Protein AF-A0A4Q1FMY1-F1 (afdb_monomer)

Sequence (188 aa):
MKKITDIVGGIIALLFITGIGYLIYKIIFIVFQNFSKIDINIFVAIIGGTITISSFFITRYLERKKSIELEIRNKKIPIYEEFYEFYFSIMFKSNTDEEITTEEMVKFFQQFNQKAIIWFPDNILKSYIEWKNNLTNFSKNQGITLREIILHQEQFMSQIRKDIGHTNKNLVPGDISSLYINDFDTLQ

Mean predicted aligned error: 10.34 Å

Structure (mmCIF, N/CA/C/O backbone):
data_AF-A0A4Q1FMY1-F1
#
_entry.id   AF-A0A4Q1FMY1-F1
#
loop_
_atom_site.group_PDB
_atom_site.id
_atom_site.type_symbol
_atom_site.label_atom_id
_atom_site.label_alt_id
_atom_site.label_comp_id
_atom_site.label_asym_id
_atom_site.label_entity_id
_atom_site.label_seq_id
_atom_site.pdbx_PDB_ins_code
_atom_site.Cartn_x
_atom_site.Cartn_y
_atom_site.Cartn_z
_atom_site.occupancy
_atom_site.B_iso_or_equiv
_atom_site.auth_seq_id
_atom_site.auth_comp_id
_atom_site.auth_asym_id
_atom_site.auth_atom_id
_atom_site.pdbx_PDB_model_num
ATOM 1 N N . MET A 1 1 ? 9.874 42.885 -37.549 1.00 55.19 1 MET A N 1
ATOM 2 C CA . MET A 1 1 ? 11.122 42.129 -37.809 1.00 55.19 1 MET A CA 1
ATOM 3 C C . MET A 1 1 ? 11.270 40.887 -36.924 1.00 55.19 1 MET A C 1
ATOM 5 O O . MET A 1 1 ? 11.487 39.835 -37.500 1.00 55.19 1 MET A O 1
ATOM 9 N N . LYS A 1 2 ? 11.042 40.940 -35.594 1.00 58.16 2 LYS A N 1
ATOM 10 C CA . LYS A 1 2 ? 11.116 39.750 -34.703 1.00 58.16 2 LYS A CA 1
ATOM 11 C C . LYS A 1 2 ? 10.249 38.545 -35.134 1.00 58.16 2 LYS A C 1
ATOM 13 O O . LYS A 1 2 ? 10.732 37.429 -35.176 1.00 58.16 2 LYS A O 1
ATOM 18 N N . LYS A 1 3 ? 9.006 38.767 -35.585 1.00 67.88 3 LYS A N 1
ATOM 19 C CA . LYS A 1 3 ? 8.128 37.666 -36.040 1.00 67.88 3 LYS A CA 1
ATOM 20 C C . LYS A 1 3 ? 8.646 36.898 -37.269 1.00 67.88 3 LYS A C 1
ATOM 22 O O . LYS A 1 3 ? 8.313 35.734 -37.428 1.00 67.88 3 LYS A O 1
ATOM 27 N N . ILE A 1 4 ? 9.431 37.533 -38.144 1.00 74.50 4 ILE A N 1
ATOM 28 C CA . ILE A 1 4 ? 9.951 36.887 -39.364 1.00 74.50 4 ILE A CA 1
ATOM 29 C C . ILE A 1 4 ? 11.183 36.037 -39.030 1.00 74.50 4 ILE A C 1
ATOM 31 O O . ILE A 1 4 ? 11.316 34.934 -39.550 1.00 74.50 4 ILE A O 1
ATOM 35 N N . THR A 1 5 ? 12.045 36.504 -38.121 1.00 77.50 5 THR A N 1
ATOM 36 C CA . THR A 1 5 ? 13.217 35.740 -37.665 1.00 77.50 5 THR A CA 1
ATOM 37 C C . THR A 1 5 ? 12.821 34.467 -36.919 1.00 77.50 5 THR A C 1
ATOM 39 O O . THR A 1 5 ? 13.468 33.439 -37.100 1.00 77.50 5 THR A O 1
ATOM 42 N N . ASP A 1 6 ? 11.716 34.497 -36.168 1.00 81.12 6 ASP A N 1
ATOM 43 C CA . ASP A 1 6 ? 11.211 33.330 -35.432 1.00 81.12 6 ASP A CA 1
ATOM 44 C C . ASP A 1 6 ? 10.622 32.261 -36.375 1.00 81.12 6 ASP A C 1
ATOM 46 O O . ASP A 1 6 ? 10.853 31.065 -36.193 1.00 81.12 6 ASP A O 1
ATOM 50 N N . ILE A 1 7 ? 9.923 32.682 -37.437 1.00 83.06 7 ILE A N 1
ATOM 51 C CA . ILE A 1 7 ? 9.383 31.776 -38.468 1.00 83.06 7 ILE A CA 1
ATOM 52 C C . ILE A 1 7 ? 10.520 31.121 -39.266 1.00 83.06 7 ILE A C 1
ATOM 54 O O . ILE A 1 7 ? 10.501 29.912 -39.493 1.00 83.06 7 ILE A O 1
ATOM 58 N N . VAL A 1 8 ? 11.536 31.898 -39.657 1.00 86.06 8 VAL A N 1
ATOM 59 C CA . VAL A 1 8 ? 12.710 31.378 -40.380 1.00 86.06 8 VAL A CA 1
ATOM 60 C C . VAL A 1 8 ? 13.504 30.402 -39.506 1.00 86.06 8 VAL A C 1
ATOM 62 O O . VAL A 1 8 ? 13.892 29.336 -39.982 1.00 86.06 8 VAL A O 1
ATOM 65 N N . GLY A 1 9 ? 13.681 30.711 -38.216 1.00 86.50 9 GLY A N 1
ATOM 66 C CA . GLY A 1 9 ? 14.316 29.804 -37.257 1.00 86.50 9 GLY A CA 1
ATOM 67 C C . GLY A 1 9 ? 13.573 28.471 -37.114 1.00 86.50 9 GLY A C 1
ATOM 68 O O . GLY A 1 9 ? 14.201 27.412 -37.137 1.00 86.50 9 GLY A O 1
ATOM 69 N N . GLY A 1 10 ? 12.237 28.505 -37.056 1.00 87.56 10 GLY A N 1
ATOM 70 C CA . GLY A 1 10 ? 11.405 27.298 -37.004 1.00 87.56 10 GLY A CA 1
ATOM 71 C C . GLY A 1 10 ? 11.548 26.401 -38.240 1.00 87.56 10 GLY A C 1
ATOM 72 O O . GLY A 1 10 ? 11.648 25.182 -38.111 1.00 87.56 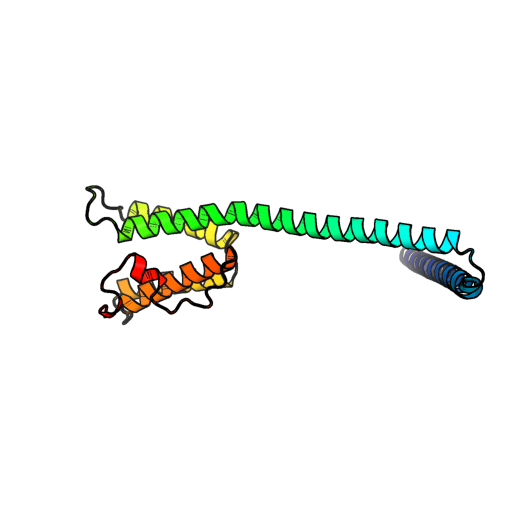10 GLY A O 1
ATOM 73 N N . ILE A 1 11 ? 11.631 26.992 -39.435 1.00 88.12 11 ILE A N 1
ATOM 74 C CA . ILE A 1 11 ? 11.814 26.248 -40.694 1.00 88.12 11 ILE A CA 1
ATOM 75 C C . ILE A 1 11 ? 13.196 25.582 -40.747 1.00 88.12 11 ILE A C 1
ATOM 77 O O . ILE A 1 11 ? 13.305 24.421 -41.144 1.00 88.12 11 ILE A O 1
ATOM 81 N N . ILE A 1 12 ? 14.249 26.278 -40.305 1.00 88.69 12 ILE A N 1
ATOM 82 C CA . ILE A 1 12 ? 15.612 25.726 -40.257 1.00 88.69 12 ILE A CA 1
ATOM 83 C C . ILE A 1 12 ? 15.685 24.550 -39.278 1.00 88.69 12 ILE A C 1
ATOM 85 O O . ILE A 1 12 ? 16.257 23.513 -39.610 1.00 88.69 12 ILE A O 1
ATOM 89 N N . ALA A 1 13 ? 15.062 24.669 -38.102 1.00 86.56 13 ALA A N 1
ATOM 90 C CA . ALA A 1 13 ? 15.009 23.581 -37.128 1.00 86.56 13 ALA A CA 1
ATOM 91 C C . ALA A 1 13 ? 14.278 22.346 -37.685 1.00 86.56 13 ALA A C 1
ATOM 93 O O . ALA A 1 13 ? 14.754 21.221 -37.532 1.00 86.56 13 ALA A O 1
ATOM 94 N N . LEU A 1 14 ? 13.163 22.550 -38.392 1.00 90.75 14 LEU A N 1
ATOM 95 C CA . LEU A 1 14 ? 12.411 21.470 -39.032 1.00 90.75 14 LEU A CA 1
ATOM 96 C C . LEU A 1 14 ? 13.231 20.767 -40.130 1.00 90.75 14 LEU A C 1
ATOM 98 O O . LEU A 1 14 ? 13.257 19.536 -40.198 1.00 90.75 14 LEU A O 1
ATOM 102 N N . LEU A 1 15 ? 13.946 21.533 -40.961 1.00 91.50 15 LEU A N 1
ATOM 103 C CA . LEU A 1 15 ? 14.859 21.000 -41.979 1.00 91.50 15 LEU A CA 1
ATOM 104 C C . LEU A 1 15 ? 16.014 20.206 -41.358 1.00 91.50 15 LEU A C 1
ATOM 106 O O . LEU A 1 15 ? 16.422 19.176 -41.889 1.00 91.50 15 LEU A O 1
ATOM 110 N N . PHE A 1 16 ? 16.512 20.643 -40.204 1.00 92.31 16 PHE A N 1
ATOM 111 C CA . PHE A 1 16 ? 17.579 19.945 -39.497 1.00 92.31 16 PHE A CA 1
ATOM 112 C C . PHE A 1 16 ? 17.101 18.603 -38.926 1.00 92.31 16 PHE A C 1
ATOM 114 O O . PHE A 1 16 ? 17.750 17.576 -39.119 1.00 92.31 16 PHE A O 1
ATOM 121 N N . ILE A 1 17 ? 15.924 18.584 -38.292 1.00 90.44 17 ILE A N 1
ATOM 122 C CA . ILE A 1 17 ? 15.312 17.363 -37.743 1.00 90.44 17 ILE A CA 1
ATOM 123 C C . ILE A 1 17 ? 15.006 16.356 -38.859 1.00 90.44 17 ILE A C 1
ATOM 125 O O . ILE A 1 17 ? 15.326 15.173 -38.737 1.00 90.44 17 ILE A O 1
ATOM 129 N N . THR A 1 18 ? 14.426 16.820 -39.967 1.00 91.12 18 THR A N 1
ATOM 130 C CA . THR A 1 18 ? 14.116 15.963 -41.123 1.00 91.12 18 THR A CA 1
ATOM 131 C C . THR A 1 18 ? 15.381 15.441 -41.807 1.00 91.12 18 THR A C 1
ATOM 133 O O . THR A 1 18 ? 15.441 14.260 -42.151 1.00 91.12 18 THR A O 1
ATOM 136 N N . GLY A 1 19 ? 16.425 16.267 -41.924 1.00 92.69 19 GLY A N 1
ATOM 137 C CA . GLY A 1 19 ? 17.733 15.858 -42.440 1.00 92.69 19 GLY A CA 1
ATOM 138 C C . GLY A 1 19 ? 18.401 14.774 -41.589 1.00 92.69 19 GLY A C 1
ATOM 139 O O . GLY A 1 19 ? 18.871 13.770 -42.127 1.00 92.69 19 GLY A O 1
ATOM 140 N N . ILE A 1 20 ? 18.383 14.924 -40.260 1.00 90.81 20 ILE A N 1
ATOM 141 C CA . ILE A 1 20 ? 18.891 13.906 -39.328 1.00 90.81 20 ILE A CA 1
ATOM 142 C C . ILE A 1 20 ? 18.088 12.608 -39.457 1.00 90.81 20 ILE A C 1
ATOM 144 O O . ILE A 1 20 ? 18.677 11.533 -39.571 1.00 90.81 20 ILE A O 1
ATOM 148 N N . GLY A 1 21 ? 16.755 12.694 -39.499 1.00 91.88 21 GLY A N 1
ATOM 149 C CA . GLY A 1 21 ? 15.890 11.527 -39.679 1.00 91.88 21 GLY A CA 1
ATOM 150 C C . GLY A 1 21 ? 16.191 10.761 -40.973 1.00 91.88 21 GLY A C 1
ATOM 151 O O . GLY A 1 21 ? 16.304 9.535 -40.957 1.00 91.88 21 GLY A O 1
ATOM 152 N N . TYR A 1 22 ? 16.405 11.475 -42.082 1.00 93.94 22 TYR A N 1
ATOM 153 C CA . TYR A 1 22 ? 16.760 10.870 -43.367 1.00 93.94 22 TYR A CA 1
ATOM 154 C C . TYR A 1 22 ? 18.143 10.200 -43.351 1.00 93.94 22 TYR A C 1
ATOM 156 O O . TYR A 1 22 ? 18.305 9.101 -43.886 1.00 93.94 22 TYR A O 1
ATOM 164 N N . LEU A 1 23 ? 19.137 10.824 -42.708 1.00 91.19 23 LEU A N 1
ATOM 165 C CA . LEU A 1 23 ? 20.464 10.227 -42.537 1.00 91.19 23 LEU A CA 1
ATOM 166 C C . LEU A 1 23 ? 20.394 8.921 -41.742 1.00 91.19 23 LEU A C 1
ATOM 168 O O . LEU A 1 23 ? 20.960 7.916 -42.173 1.00 91.19 23 LEU A O 1
ATOM 172 N N . ILE A 1 24 ? 19.654 8.914 -40.630 1.00 90.50 24 ILE A N 1
ATOM 173 C CA . ILE A 1 24 ? 19.440 7.716 -39.809 1.00 90.50 24 ILE A CA 1
ATOM 174 C C . ILE A 1 24 ? 18.773 6.614 -40.639 1.00 90.50 24 ILE A C 1
ATOM 176 O O . ILE A 1 24 ? 19.261 5.485 -40.665 1.00 90.50 24 ILE A O 1
ATOM 180 N N . TYR A 1 25 ? 17.710 6.945 -41.377 1.00 92.75 25 TYR A N 1
ATOM 181 C CA . TYR A 1 25 ? 17.031 6.001 -42.264 1.00 92.75 25 TYR A CA 1
ATOM 182 C C . TYR A 1 25 ? 17.985 5.386 -43.299 1.00 92.75 25 TYR A C 1
ATOM 184 O O . TYR A 1 25 ? 18.010 4.167 -43.475 1.00 92.75 25 TYR A O 1
ATOM 192 N N . LYS A 1 26 ? 18.813 6.207 -43.957 1.00 92.38 26 LYS A N 1
ATOM 193 C CA . LYS A 1 26 ? 19.754 5.738 -44.983 1.00 92.38 26 LYS A CA 1
ATOM 194 C C . LYS A 1 26 ? 20.823 4.810 -44.403 1.00 92.38 26 LYS A C 1
ATOM 196 O O . LYS A 1 26 ? 21.153 3.806 -45.029 1.00 92.38 26 LYS A O 1
ATOM 201 N N . ILE A 1 27 ? 21.337 5.121 -43.212 1.00 85.88 27 ILE A N 1
ATOM 202 C CA . ILE A 1 27 ? 22.293 4.261 -42.500 1.00 85.88 27 ILE A CA 1
ATOM 203 C C . ILE A 1 27 ? 21.654 2.903 -42.203 1.00 85.88 27 ILE A C 1
ATOM 205 O O . ILE A 1 27 ? 22.230 1.873 -42.549 1.00 85.88 27 ILE A O 1
ATOM 209 N N . ILE A 1 28 ? 20.442 2.897 -41.641 1.00 86.06 28 ILE A N 1
ATOM 210 C CA . ILE A 1 28 ? 19.696 1.666 -41.353 1.00 86.06 28 ILE A CA 1
ATOM 211 C C . ILE A 1 28 ? 19.502 0.849 -42.637 1.00 86.06 28 ILE A C 1
ATOM 213 O O . ILE A 1 28 ? 19.809 -0.340 -42.667 1.00 86.06 28 ILE A O 1
ATOM 217 N N . PHE A 1 29 ? 19.068 1.486 -43.725 1.00 88.81 29 PHE A N 1
ATOM 218 C CA . PHE A 1 29 ? 18.842 0.817 -45.004 1.00 88.81 29 PHE A CA 1
ATOM 219 C C . PHE A 1 29 ? 20.114 0.162 -45.570 1.00 88.81 29 PHE A C 1
ATOM 221 O O . PHE A 1 29 ? 20.066 -0.977 -46.034 1.00 88.81 29 PHE A O 1
ATOM 228 N N . ILE A 1 30 ? 21.264 0.842 -45.494 1.00 84.50 30 ILE A N 1
ATOM 229 C CA . ILE A 1 30 ? 22.558 0.299 -45.939 1.00 84.50 30 ILE A CA 1
ATOM 230 C C . ILE A 1 30 ? 22.968 -0.910 -45.091 1.00 84.50 30 ILE A C 1
ATOM 232 O O . ILE A 1 30 ? 23.460 -1.898 -45.640 1.00 84.50 30 ILE A O 1
ATOM 236 N N . VAL A 1 31 ? 22.750 -0.854 -43.776 1.00 81.75 31 VAL A N 1
ATOM 237 C CA . VAL A 1 31 ? 23.036 -1.974 -42.868 1.00 81.75 31 VAL A CA 1
ATOM 238 C C . VAL A 1 31 ? 22.173 -3.189 -43.218 1.00 81.75 31 VAL A C 1
ATOM 240 O O . VAL A 1 31 ? 22.708 -4.285 -43.365 1.00 81.75 31 VAL A O 1
ATOM 243 N N . PHE A 1 32 ? 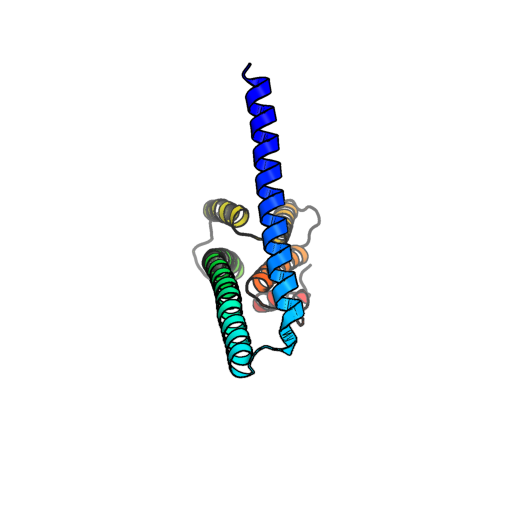20.868 -3.002 -43.438 1.00 81.06 32 PHE A N 1
ATOM 244 C CA . PHE A 1 32 ? 19.961 -4.093 -43.817 1.00 81.06 32 PHE A CA 1
ATOM 245 C C . PHE A 1 32 ? 20.303 -4.707 -45.182 1.00 81.06 32 PHE A C 1
ATOM 247 O O . PHE A 1 32 ? 20.310 -5.927 -45.321 1.00 81.06 32 PHE A O 1
ATOM 254 N N . GLN A 1 33 ? 20.648 -3.884 -46.176 1.00 82.81 33 GLN A N 1
ATOM 255 C CA . GLN A 1 33 ? 21.067 -4.344 -47.510 1.00 82.81 33 GLN A CA 1
ATOM 256 C C . GLN A 1 33 ? 22.333 -5.212 -47.475 1.00 82.81 33 GLN A C 1
ATOM 258 O O . GLN A 1 33 ? 22.496 -6.114 -48.293 1.00 82.81 33 GLN A O 1
ATOM 263 N N . ASN A 1 34 ? 23.244 -4.938 -46.539 1.00 81.81 34 ASN A N 1
ATOM 264 C CA . ASN A 1 34 ? 24.518 -5.649 -46.422 1.00 81.81 34 ASN A CA 1
ATOM 265 C C . ASN A 1 34 ? 24.519 -6.704 -45.311 1.00 81.81 34 ASN A C 1
ATOM 267 O O . ASN A 1 34 ? 25.556 -7.313 -45.056 1.00 81.81 34 ASN A O 1
ATOM 271 N N . PHE A 1 35 ? 23.369 -6.964 -44.686 1.00 73.75 35 PHE A N 1
ATOM 272 C CA . PHE A 1 35 ? 23.251 -7.867 -43.544 1.00 73.75 35 PHE A CA 1
ATOM 273 C C . PHE A 1 35 ? 23.722 -9.293 -43.862 1.00 73.75 35 PHE A C 1
ATOM 275 O O . PHE A 1 35 ? 24.417 -9.911 -43.063 1.00 73.75 35 PHE A O 1
ATOM 282 N N . SER A 1 36 ? 23.434 -9.792 -45.070 1.00 73.25 36 SER A N 1
ATOM 283 C CA . SER A 1 36 ? 23.841 -11.133 -45.517 1.00 73.25 36 SER A CA 1
ATOM 284 C C . SER A 1 36 ? 25.338 -11.273 -45.823 1.00 73.25 36 SER A C 1
ATOM 286 O O . SER A 1 36 ? 25.788 -12.367 -46.150 1.00 73.25 36 SER A O 1
ATOM 288 N N . LYS A 1 37 ? 26.104 -10.176 -45.771 1.00 82.38 37 LYS A N 1
ATOM 289 C CA . LYS A 1 37 ? 27.549 -10.139 -46.057 1.00 82.38 37 LYS A CA 1
ATOM 290 C C . LYS A 1 37 ? 28.398 -9.936 -44.797 1.00 82.38 37 LYS A C 1
ATOM 292 O O . LYS A 1 37 ? 29.612 -9.789 -44.907 1.00 82.38 37 LYS A O 1
ATOM 297 N N . ILE A 1 38 ? 27.773 -9.872 -43.621 1.00 80.25 38 ILE A N 1
ATOM 298 C CA . ILE A 1 38 ? 28.457 -9.653 -42.343 1.00 80.25 38 ILE A CA 1
ATOM 299 C C . ILE A 1 38 ? 29.168 -10.945 -41.908 1.00 80.25 38 ILE A C 1
ATOM 301 O O . ILE A 1 38 ? 28.597 -12.030 -41.988 1.00 80.25 38 ILE A O 1
ATOM 305 N N . ASP A 1 39 ? 30.411 -10.820 -41.431 1.00 85.62 39 ASP A N 1
ATOM 306 C CA . ASP A 1 39 ? 31.176 -11.924 -40.835 1.00 85.62 39 ASP A CA 1
ATOM 307 C C . ASP A 1 39 ? 30.449 -12.477 -39.596 1.00 85.62 39 ASP A C 1
ATOM 309 O O . ASP A 1 39 ? 29.957 -11.719 -38.752 1.00 85.62 39 ASP A O 1
ATOM 313 N N . ILE A 1 40 ? 30.409 -13.803 -39.462 1.00 86.00 40 ILE A N 1
ATOM 314 C CA . ILE A 1 40 ? 29.763 -14.488 -38.338 1.00 86.00 40 ILE A CA 1
ATOM 315 C C . ILE A 1 40 ? 30.279 -14.007 -36.970 1.00 86.00 40 ILE A C 1
ATOM 317 O O . ILE A 1 40 ? 29.496 -13.883 -36.031 1.00 86.00 40 ILE A O 1
ATOM 321 N N . ASN A 1 41 ? 31.559 -13.650 -36.854 1.00 87.69 41 ASN A N 1
ATOM 322 C CA . ASN A 1 41 ? 32.156 -13.117 -35.630 1.00 87.69 41 ASN A CA 1
ATOM 323 C C . ASN A 1 41 ? 31.587 -11.738 -35.271 1.00 87.69 41 ASN A C 1
ATOM 325 O O . ASN A 1 41 ? 31.301 -11.463 -34.104 1.00 87.69 41 ASN A O 1
ATOM 329 N N . ILE A 1 42 ? 31.377 -10.879 -36.274 1.00 86.00 42 ILE A N 1
ATOM 330 C CA . ILE A 1 42 ? 30.757 -9.560 -36.090 1.00 86.00 42 ILE A CA 1
ATOM 331 C C . ILE A 1 42 ? 29.295 -9.738 -35.674 1.00 86.00 42 ILE A C 1
ATOM 333 O O . ILE A 1 42 ? 28.824 -9.058 -34.765 1.00 86.00 42 ILE A O 1
ATOM 337 N N . PHE A 1 43 ? 28.586 -10.685 -36.288 1.00 82.06 43 PHE A N 1
ATOM 338 C CA . PHE A 1 43 ? 27.205 -10.997 -35.931 1.00 82.06 43 PHE A CA 1
ATOM 339 C C . PHE A 1 43 ? 27.067 -11.467 -34.472 1.00 82.06 43 PHE A C 1
ATOM 341 O O . PHE A 1 43 ? 26.227 -10.951 -33.732 1.00 82.06 43 PHE A O 1
ATOM 348 N N . VAL A 1 44 ? 27.936 -12.380 -34.023 1.00 88.44 44 VAL A N 1
ATOM 349 C CA . VAL A 1 44 ? 27.978 -12.840 -32.624 1.00 88.44 44 VAL A CA 1
ATOM 350 C C . VAL A 1 44 ? 28.295 -11.686 -31.668 1.00 88.44 44 VAL A C 1
ATOM 352 O O . VAL A 1 44 ? 27.647 -11.562 -30.627 1.00 88.44 44 VAL A O 1
ATOM 355 N N . ALA A 1 45 ? 29.230 -10.801 -32.029 1.00 92.69 45 ALA A N 1
ATOM 356 C CA . ALA A 1 45 ? 29.556 -9.622 -31.228 1.00 92.69 45 ALA A CA 1
ATOM 357 C C . ALA A 1 45 ? 28.367 -8.654 -31.098 1.00 92.69 45 ALA A C 1
ATOM 359 O O . ALA A 1 45 ? 28.107 -8.149 -30.004 1.00 92.69 45 ALA A O 1
ATOM 360 N N . ILE A 1 46 ? 27.609 -8.434 -32.180 1.00 88.31 46 ILE A N 1
ATOM 361 C CA . ILE A 1 46 ? 26.389 -7.614 -32.161 1.00 88.31 46 ILE A CA 1
ATOM 362 C C . ILE A 1 46 ? 25.357 -8.224 -31.210 1.00 88.31 46 ILE A C 1
ATOM 364 O O . ILE A 1 46 ? 24.858 -7.518 -30.338 1.00 88.31 46 ILE A O 1
ATOM 368 N N . ILE A 1 47 ? 25.083 -9.529 -31.315 1.00 90.38 47 ILE A N 1
ATOM 369 C CA . ILE A 1 47 ? 24.141 -10.218 -30.419 1.00 90.38 47 ILE A CA 1
ATOM 370 C C . ILE A 1 47 ? 24.584 -10.089 -28.959 1.00 90.38 47 ILE A C 1
ATOM 372 O O . ILE A 1 47 ? 23.786 -9.692 -28.109 1.00 90.38 47 ILE A O 1
ATOM 376 N N . GLY A 1 48 ? 25.854 -10.381 -28.663 1.00 94.44 48 GLY A N 1
ATOM 377 C CA . GLY A 1 48 ? 26.397 -10.276 -27.308 1.00 94.44 48 GLY A CA 1
ATOM 378 C C . GLY A 1 48 ? 26.285 -8.857 -26.743 1.00 94.44 48 GLY A C 1
ATOM 379 O O . GLY A 1 48 ? 25.838 -8.675 -25.606 1.00 94.44 48 GLY A O 1
ATOM 380 N N . GLY A 1 49 ? 26.604 -7.845 -27.555 1.00 94.56 49 GLY A N 1
ATOM 381 C CA . GLY A 1 49 ? 26.432 -6.436 -27.206 1.00 94.56 49 GLY A CA 1
ATOM 382 C C . GLY A 1 49 ? 24.969 -6.075 -26.943 1.00 94.56 49 GLY A C 1
ATOM 383 O O . GLY A 1 49 ? 24.660 -5.477 -25.913 1.00 94.56 49 GLY A O 1
ATOM 384 N N . THR A 1 50 ? 24.048 -6.490 -27.817 1.00 92.38 50 THR A N 1
ATOM 385 C CA . THR A 1 50 ? 22.611 -6.223 -27.667 1.00 92.38 50 THR A CA 1
ATOM 386 C C . THR A 1 50 ? 22.041 -6.868 -26.409 1.00 92.38 50 THR A C 1
ATOM 388 O O . THR A 1 50 ? 21.325 -6.193 -25.667 1.00 92.38 50 THR A O 1
ATOM 391 N N . ILE A 1 51 ? 22.369 -8.134 -26.132 1.00 95.88 51 ILE A N 1
ATOM 392 C CA . ILE A 1 51 ? 21.917 -8.833 -24.921 1.00 95.88 51 ILE A CA 1
ATOM 393 C C . ILE A 1 51 ? 22.440 -8.113 -23.678 1.00 95.88 51 ILE A C 1
ATOM 395 O O . ILE A 1 51 ? 21.661 -7.826 -22.770 1.00 95.88 51 ILE A O 1
ATOM 399 N N . THR A 1 52 ? 23.729 -7.770 -23.649 1.00 96.12 52 THR A N 1
ATOM 400 C CA . THR A 1 52 ? 24.364 -7.098 -22.504 1.00 96.12 52 THR A CA 1
ATOM 401 C C . THR A 1 52 ? 23.730 -5.736 -22.222 1.00 96.12 52 THR A C 1
ATOM 403 O O . THR A 1 52 ? 23.315 -5.466 -21.094 1.00 96.12 52 THR A O 1
ATOM 406 N N . ILE A 1 53 ? 23.593 -4.893 -23.250 1.00 95.50 53 ILE A N 1
ATOM 407 C CA . ILE A 1 53 ? 23.011 -3.552 -23.123 1.00 95.50 53 ILE A CA 1
ATOM 408 C C . ILE A 1 53 ? 21.539 -3.648 -22.702 1.00 95.50 53 ILE A C 1
ATOM 410 O O . ILE A 1 53 ? 21.120 -2.969 -21.764 1.00 95.50 53 ILE A O 1
ATOM 414 N N . SER A 1 54 ? 20.758 -4.522 -23.343 1.00 93.00 54 SER A N 1
ATOM 415 C CA . SER A 1 54 ? 19.334 -4.696 -23.022 1.00 93.00 54 SER A CA 1
ATOM 416 C C . SER A 1 54 ? 19.141 -5.196 -21.591 1.00 93.00 54 SER A C 1
ATOM 418 O O . SER A 1 54 ? 18.318 -4.654 -20.854 1.00 93.00 54 SER A O 1
ATOM 420 N N . SER A 1 55 ? 19.944 -6.177 -21.171 1.00 95.06 55 SER A N 1
ATOM 421 C CA . SER A 1 55 ? 19.898 -6.733 -19.816 1.00 95.06 55 SER A CA 1
ATOM 422 C C . SER A 1 55 ? 20.240 -5.673 -18.775 1.00 95.06 55 SER A C 1
ATOM 424 O O . SER A 1 55 ? 19.542 -5.563 -17.774 1.00 95.06 55 SER A O 1
ATOM 426 N N . PHE A 1 56 ? 21.249 -4.832 -19.028 1.00 96.56 56 PHE A N 1
ATOM 427 C CA . PHE A 1 56 ? 21.590 -3.722 -18.140 1.00 96.56 56 PHE A CA 1
ATOM 428 C C . PHE A 1 56 ? 20.410 -2.762 -17.926 1.00 96.56 56 PHE A C 1
ATOM 430 O O . PHE A 1 56 ? 20.082 -2.438 -16.784 1.00 96.56 56 PHE A O 1
ATOM 437 N N . PHE A 1 57 ? 19.740 -2.331 -19.001 1.00 95.69 57 PHE A N 1
ATOM 438 C CA . PHE A 1 57 ? 18.599 -1.418 -18.885 1.00 95.69 57 PHE A CA 1
ATOM 439 C C . PHE A 1 57 ? 17.390 -2.065 -18.201 1.00 95.69 57 PHE A C 1
ATOM 441 O O . PHE A 1 57 ? 16.782 -1.435 -17.335 1.00 95.69 57 PHE A O 1
ATOM 448 N N . ILE A 1 58 ? 17.063 -3.315 -18.548 1.00 96.12 58 ILE A N 1
ATOM 449 C CA . ILE A 1 58 ? 15.954 -4.062 -17.935 1.00 96.12 58 ILE A CA 1
ATOM 450 C C . ILE A 1 58 ? 16.209 -4.259 -16.440 1.00 96.12 58 ILE A C 1
ATOM 452 O O . ILE A 1 58 ? 15.360 -3.904 -15.622 1.00 96.12 58 ILE A O 1
ATOM 456 N N . THR A 1 59 ? 17.384 -4.769 -16.071 1.00 96.81 59 THR A N 1
ATOM 457 C CA . THR A 1 59 ? 17.752 -5.006 -14.673 1.00 96.81 59 THR A CA 1
ATOM 458 C C . THR A 1 59 ? 17.712 -3.711 -13.879 1.00 96.81 59 THR A C 1
ATOM 460 O O . THR A 1 59 ? 17.044 -3.651 -12.852 1.00 96.81 59 THR A O 1
ATOM 463 N N . ARG A 1 60 ? 18.315 -2.632 -14.389 1.00 96.00 60 ARG A N 1
ATOM 464 C CA . ARG A 1 60 ? 18.331 -1.340 -13.693 1.00 96.00 60 ARG A CA 1
ATOM 465 C C . ARG A 1 60 ? 16.937 -0.733 -13.535 1.00 96.00 60 ARG A C 1
ATOM 467 O O . ARG A 1 60 ? 16.658 -0.082 -12.528 1.00 96.00 60 ARG A O 1
ATOM 474 N N . TYR A 1 61 ? 16.049 -0.948 -14.505 1.00 95.69 61 TYR A N 1
ATOM 475 C CA . TYR A 1 61 ? 14.646 -0.554 -14.392 1.00 95.69 61 TYR A CA 1
ATOM 476 C C . TYR A 1 61 ? 13.920 -1.349 -13.297 1.00 95.69 61 TYR A C 1
ATOM 478 O O . TYR A 1 61 ? 13.258 -0.753 -12.446 1.00 95.69 61 TYR A O 1
ATOM 486 N N . LEU A 1 62 ? 14.074 -2.677 -13.282 1.00 97.38 62 LEU A N 1
ATOM 487 C CA . LEU A 1 62 ? 13.457 -3.550 -12.280 1.00 97.38 62 LEU A CA 1
ATOM 488 C C . LEU A 1 62 ? 14.000 -3.289 -10.871 1.00 97.38 62 LEU A C 1
ATOM 490 O O . LEU A 1 62 ? 13.220 -3.231 -9.925 1.00 97.38 62 LEU A O 1
ATOM 494 N N . GLU A 1 63 ? 15.307 -3.076 -10.727 1.00 97.12 63 GLU A N 1
ATOM 495 C CA . GLU A 1 63 ? 15.951 -2.717 -9.460 1.00 97.12 63 GLU A CA 1
ATOM 496 C C . GLU A 1 63 ? 15.418 -1.396 -8.919 1.00 97.12 63 GLU A C 1
ATOM 498 O O . GLU A 1 63 ? 15.021 -1.333 -7.759 1.00 97.12 63 GLU A O 1
ATOM 503 N N . ARG A 1 64 ? 15.336 -0.362 -9.767 1.00 96.69 64 ARG A N 1
ATOM 504 C CA . ARG A 1 64 ? 14.769 0.934 -9.381 1.00 96.69 64 ARG A CA 1
ATOM 505 C C . ARG A 1 64 ? 13.301 0.810 -8.978 1.00 96.69 64 ARG A C 1
ATOM 507 O O . ARG A 1 64 ? 12.872 1.440 -8.016 1.00 96.69 64 ARG A O 1
ATOM 514 N N . LYS A 1 65 ? 12.513 0.021 -9.711 1.00 96.06 65 LYS A N 1
ATOM 515 C CA . LYS A 1 65 ? 11.110 -0.222 -9.358 1.00 96.06 65 LYS A CA 1
ATOM 516 C C . LYS A 1 65 ? 11.011 -0.914 -7.996 1.00 96.06 65 LYS A C 1
ATOM 518 O O . LYS A 1 65 ? 10.302 -0.430 -7.119 1.00 96.06 65 LYS A O 1
ATOM 523 N N . LYS A 1 66 ? 11.781 -1.985 -7.797 1.00 96.19 66 LYS A N 1
ATOM 524 C CA . LYS A 1 66 ? 11.842 -2.738 -6.541 1.00 96.19 66 LYS A CA 1
ATOM 525 C C . LYS A 1 66 ? 12.297 -1.866 -5.369 1.00 96.19 66 LYS A C 1
ATOM 527 O O . LYS A 1 66 ? 11.736 -1.992 -4.287 1.00 96.19 66 LYS A O 1
ATOM 532 N N . SER A 1 67 ? 13.290 -0.996 -5.561 1.00 97.00 67 SER A N 1
ATOM 533 C CA . SER A 1 67 ? 13.794 -0.125 -4.495 1.00 97.00 67 SER A CA 1
ATOM 534 C C . SER A 1 67 ? 12.735 0.883 -4.052 1.00 97.00 67 SER A C 1
ATOM 536 O O . SER A 1 67 ? 12.507 1.027 -2.857 1.00 97.00 67 SER A O 1
ATOM 538 N N . ILE A 1 68 ? 12.029 1.509 -5.000 1.00 95.19 68 ILE A N 1
ATOM 539 C CA . ILE A 1 68 ? 10.929 2.439 -4.705 1.00 95.19 68 ILE A CA 1
ATOM 540 C C . ILE A 1 68 ? 9.789 1.715 -3.979 1.00 95.19 68 ILE A C 1
ATOM 542 O O . ILE A 1 68 ? 9.298 2.198 -2.962 1.00 95.19 68 ILE A O 1
ATOM 546 N N . GLU A 1 69 ? 9.376 0.542 -4.469 1.00 93.38 69 GLU A N 1
ATOM 547 C CA . GLU A 1 69 ? 8.318 -0.254 -3.833 1.00 93.38 69 GLU A CA 1
ATOM 548 C C . GLU A 1 69 ? 8.700 -0.680 -2.409 1.00 93.38 69 GLU A C 1
ATOM 550 O O . GLU A 1 69 ? 7.866 -0.614 -1.504 1.00 93.38 69 GLU A O 1
ATOM 555 N N . LEU A 1 70 ? 9.959 -1.071 -2.193 1.00 94.94 70 LEU A N 1
ATOM 556 C CA . LEU A 1 70 ? 10.475 -1.440 -0.878 1.00 94.94 70 LEU A CA 1
ATOM 557 C C . LEU A 1 70 ? 10.508 -0.242 0.076 1.00 94.94 70 LEU A C 1
ATOM 559 O O . LEU A 1 70 ? 10.078 -0.370 1.218 1.00 94.94 70 LEU A O 1
ATOM 563 N N . GLU A 1 71 ? 10.973 0.923 -0.378 1.00 95.25 71 GLU A N 1
ATOM 564 C CA . GLU A 1 71 ? 10.981 2.147 0.430 1.00 95.25 71 GLU A CA 1
ATOM 565 C C . GLU A 1 71 ? 9.567 2.561 0.840 1.00 95.25 71 GLU A C 1
ATOM 567 O O . GLU A 1 7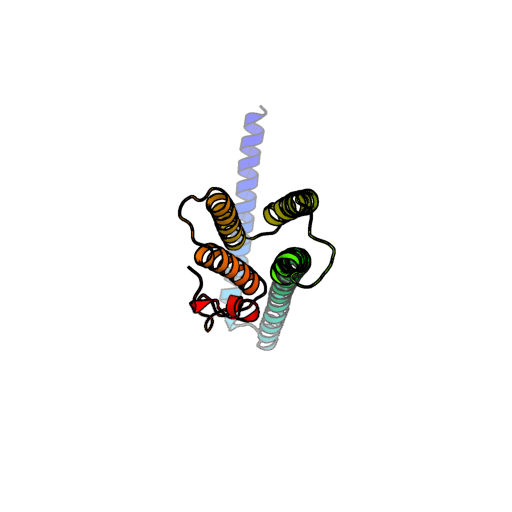1 ? 9.324 2.830 2.017 1.00 95.25 71 GLU A O 1
ATOM 572 N N . ILE A 1 72 ? 8.614 2.547 -0.097 1.00 94.62 72 ILE A N 1
ATOM 573 C CA . ILE A 1 72 ? 7.205 2.842 0.191 1.00 94.62 72 ILE A CA 1
ATOM 574 C C . ILE A 1 72 ? 6.643 1.824 1.188 1.00 94.62 72 ILE A C 1
ATOM 576 O O . ILE A 1 72 ? 6.007 2.207 2.170 1.00 94.62 72 ILE A O 1
ATOM 580 N N . ARG A 1 73 ? 6.900 0.529 0.980 1.00 94.12 73 ARG A N 1
ATOM 581 C CA . ARG A 1 73 ? 6.457 -0.536 1.889 1.00 94.12 73 ARG A CA 1
ATOM 582 C C . ARG A 1 73 ? 7.027 -0.351 3.297 1.00 94.12 73 ARG A C 1
ATOM 584 O O . ARG A 1 73 ? 6.274 -0.450 4.261 1.00 94.12 73 ARG A O 1
ATOM 591 N N . ASN A 1 74 ? 8.305 0.001 3.416 1.00 94.94 74 ASN A N 1
ATOM 592 C CA . ASN A 1 74 ? 8.961 0.275 4.697 1.00 94.94 74 ASN A CA 1
ATOM 593 C C . ASN A 1 74 ? 8.374 1.498 5.423 1.00 94.94 74 ASN A C 1
ATOM 595 O O . ASN A 1 74 ? 8.508 1.601 6.638 1.00 94.94 74 ASN A O 1
ATOM 599 N N . LYS A 1 75 ? 7.724 2.429 4.709 1.00 94.81 75 LYS A N 1
ATOM 600 C CA . LYS A 1 75 ? 6.976 3.542 5.320 1.00 94.81 75 LYS A CA 1
ATOM 601 C C . LYS A 1 75 ? 5.548 3.163 5.703 1.00 94.81 75 LYS A C 1
ATOM 603 O O . LYS A 1 75 ? 5.058 3.650 6.714 1.00 94.81 75 LYS A O 1
ATOM 608 N N . LYS A 1 76 ? 4.896 2.300 4.921 1.00 95.69 76 LYS A N 1
ATOM 609 C CA . LYS A 1 76 ? 3.518 1.851 5.160 1.00 95.69 76 LYS A CA 1
ATOM 610 C C . LYS A 1 76 ? 3.387 0.853 6.311 1.00 95.69 76 LYS A C 1
ATOM 612 O O . LYS A 1 76 ? 2.472 0.999 7.110 1.00 95.69 76 LYS A O 1
ATOM 617 N N . ILE A 1 77 ? 4.277 -0.142 6.397 1.00 96.12 77 ILE A N 1
ATOM 618 C CA . ILE A 1 77 ? 4.185 -1.224 7.397 1.00 96.12 77 ILE A CA 1
ATOM 619 C C . ILE A 1 77 ? 4.065 -0.681 8.831 1.00 96.12 77 ILE A C 1
ATOM 621 O O . ILE A 1 77 ? 3.098 -1.059 9.486 1.00 96.12 77 ILE A O 1
ATOM 625 N N . PRO A 1 78 ? 4.910 0.268 9.287 1.00 97.00 78 PRO A N 1
ATOM 626 C CA . PRO A 1 78 ? 4.784 0.815 10.640 1.00 97.00 78 PRO A CA 1
ATOM 627 C C . PRO A 1 78 ? 3.438 1.501 10.907 1.00 97.00 78 PRO A C 1
ATOM 629 O O . PRO A 1 78 ? 2.936 1.479 12.023 1.00 97.00 78 PRO A O 1
ATOM 632 N N . ILE A 1 79 ? 2.825 2.101 9.879 1.00 97.25 79 ILE A N 1
ATOM 633 C CA . ILE A 1 79 ? 1.501 2.731 9.990 1.00 97.25 79 ILE A CA 1
ATOM 634 C C . ILE A 1 79 ? 0.430 1.650 10.168 1.00 97.25 79 ILE A C 1
ATOM 636 O O . ILE A 1 79 ? -0.493 1.808 10.959 1.00 97.25 79 ILE A O 1
ATOM 640 N N . TYR A 1 80 ? 0.539 0.541 9.435 1.00 97.44 80 TYR A N 1
ATOM 641 C CA . TYR A 1 80 ? -0.365 -0.593 9.611 1.00 97.44 80 TYR A CA 1
ATOM 642 C C . TYR A 1 80 ? -0.209 -1.231 10.993 1.00 97.44 80 TYR A C 1
ATOM 644 O O . TYR A 1 80 ? -1.216 -1.526 11.628 1.00 97.44 80 TYR A O 1
ATOM 652 N N . GLU A 1 81 ? 1.023 -1.408 11.469 1.00 96.94 81 GLU A N 1
ATOM 653 C CA . GLU A 1 81 ? 1.320 -1.931 12.809 1.00 96.94 81 GLU A CA 1
ATOM 654 C C . GLU A 1 81 ? 0.711 -1.049 13.902 1.00 96.94 81 GLU A C 1
ATOM 656 O O . GLU A 1 81 ? -0.011 -1.565 14.746 1.00 96.94 81 GLU A O 1
ATOM 661 N N . GLU A 1 82 ? 0.863 0.274 13.807 1.00 96.38 82 GLU A N 1
ATOM 662 C CA . GLU A 1 82 ? 0.238 1.245 14.718 1.00 96.38 82 GLU A CA 1
ATOM 663 C C . GLU A 1 82 ? -1.294 1.089 14.790 1.00 96.38 82 GLU A C 1
ATOM 665 O O . GLU A 1 82 ? -1.883 1.187 15.868 1.00 96.38 82 GLU A O 1
ATOM 670 N N . PHE A 1 83 ? -1.958 0.788 13.666 1.00 96.19 83 PHE A N 1
ATOM 671 C CA . PHE A 1 83 ? -3.385 0.450 13.679 1.00 96.19 83 PHE A CA 1
ATOM 672 C C . PHE A 1 83 ? -3.679 -0.853 14.415 1.00 96.19 83 PHE A C 1
ATOM 674 O O . PHE A 1 83 ? -4.604 -0.887 15.225 1.00 96.19 83 PHE A O 1
ATOM 681 N N . TYR A 1 84 ? -2.936 -1.921 14.119 1.00 95.19 84 TYR A N 1
ATOM 682 C CA . TYR A 1 84 ? -3.142 -3.217 14.763 1.00 95.19 84 TYR A CA 1
ATOM 683 C C . TYR A 1 84 ? -2.904 -3.132 16.271 1.00 95.19 84 TYR A C 1
ATOM 685 O O . TYR A 1 84 ? -3.727 -3.631 17.032 1.00 95.19 84 TYR A O 1
ATOM 693 N N . GLU A 1 85 ? -1.833 -2.466 16.700 1.00 93.94 85 GLU A N 1
ATOM 694 C CA . GLU A 1 85 ? -1.515 -2.238 18.110 1.00 93.94 85 GLU A CA 1
ATOM 695 C C . GLU A 1 85 ? -2.656 -1.512 18.820 1.00 93.94 85 GLU A C 1
ATOM 697 O O . GLU A 1 85 ? -3.176 -2.012 19.817 1.00 93.94 85 GLU A O 1
ATOM 702 N N . PHE A 1 86 ? -3.111 -0.382 18.271 1.00 92.69 86 PHE A N 1
ATOM 703 C CA . PHE A 1 86 ? -4.231 0.359 18.842 1.00 92.69 86 PHE A CA 1
ATOM 704 C C . PHE A 1 86 ? -5.520 -0.470 18.859 1.00 92.69 86 PHE A C 1
ATOM 706 O O . PHE A 1 86 ? -6.179 -0.570 19.893 1.00 92.69 86 PHE A O 1
ATOM 713 N N . TYR A 1 87 ? -5.873 -1.118 17.749 1.00 92.25 87 TYR A N 1
ATOM 714 C CA . TYR A 1 87 ? -7.093 -1.917 17.656 1.00 92.25 87 TYR A CA 1
ATOM 715 C C . TYR A 1 87 ? -7.102 -3.071 18.665 1.00 92.25 87 TYR A C 1
ATOM 717 O O . TYR A 1 87 ? -8.062 -3.235 19.418 1.00 92.25 87 TYR A O 1
ATOM 725 N N . PHE A 1 88 ? -6.019 -3.845 18.734 1.00 90.31 88 PHE A N 1
ATOM 726 C CA . PHE A 1 88 ? -5.923 -4.968 19.661 1.00 90.31 88 PHE A CA 1
ATOM 727 C C . PHE A 1 88 ? -5.781 -4.527 21.114 1.00 90.31 88 PHE A C 1
ATOM 729 O O . PHE A 1 88 ? -6.286 -5.220 21.997 1.00 90.31 88 PHE A O 1
ATOM 736 N N . SER A 1 89 ? -5.188 -3.357 21.367 1.00 88.19 89 SER A N 1
ATOM 737 C CA . SER A 1 89 ? -5.205 -2.760 22.701 1.00 88.19 89 SER A CA 1
ATOM 738 C C . SER A 1 89 ? -6.623 -2.445 23.175 1.00 88.19 89 SER A C 1
ATOM 740 O O . SER A 1 89 ? -6.870 -2.512 24.366 1.00 88.19 89 SER A O 1
ATOM 742 N N . ILE A 1 90 ? -7.575 -2.165 22.280 1.00 86.00 90 ILE A N 1
ATOM 743 C CA . ILE A 1 90 ? -8.988 -2.001 22.652 1.00 86.00 90 ILE A CA 1
ATOM 744 C C . ILE A 1 90 ? -9.658 -3.370 22.832 1.00 86.00 90 ILE A C 1
ATOM 746 O O . ILE A 1 90 ? -10.373 -3.576 23.808 1.00 86.00 90 ILE A O 1
ATOM 750 N N . MET A 1 91 ? -9.410 -4.319 21.924 1.00 82.75 91 MET A N 1
ATOM 751 C CA . MET A 1 91 ? -10.095 -5.621 21.924 1.00 82.75 91 MET A CA 1
ATOM 752 C C . MET A 1 91 ? -9.711 -6.536 23.096 1.00 82.75 91 MET A C 1
ATOM 754 O O . MET A 1 91 ? -10.574 -7.227 23.630 1.00 82.75 91 MET A O 1
ATOM 758 N N . PHE A 1 92 ? -8.438 -6.568 23.504 1.00 79.88 92 PHE A N 1
ATOM 759 C CA . PHE A 1 92 ? -7.940 -7.512 24.519 1.00 79.88 92 PHE A CA 1
ATOM 760 C C . PHE A 1 92 ? -7.840 -6.930 25.937 1.00 79.88 92 PHE A C 1
ATOM 762 O O . PHE A 1 92 ? -7.373 -7.609 26.852 1.00 79.88 92 PHE A O 1
ATOM 769 N N . LYS A 1 93 ? -8.274 -5.685 26.157 1.00 67.38 93 LYS A N 1
ATOM 770 C CA . LYS A 1 93 ? -8.038 -4.950 27.412 1.00 67.38 93 LYS A CA 1
ATOM 771 C C . LYS A 1 93 ? -8.911 -5.357 28.606 1.00 67.38 93 LYS A C 1
ATOM 773 O O . LYS A 1 93 ? -8.947 -4.637 29.596 1.00 67.38 93 LYS A O 1
ATOM 778 N N . SER A 1 94 ? -9.539 -6.534 28.596 1.00 54.19 94 SER A N 1
ATOM 779 C CA . SER A 1 94 ? -10.369 -6.999 29.720 1.00 54.19 94 SER A CA 1
ATOM 780 C C . SER A 1 94 ? -9.594 -7.293 31.023 1.00 54.19 94 SER A C 1
ATOM 782 O O . SER A 1 94 ? -10.224 -7.713 31.985 1.00 54.19 94 SER A O 1
ATOM 784 N N . ASN A 1 95 ? -8.261 -7.108 31.074 1.00 48.97 95 ASN A N 1
ATOM 785 C CA . ASN A 1 95 ? -7.394 -7.519 32.195 1.00 48.97 95 ASN A CA 1
ATOM 786 C C . ASN A 1 95 ? -6.299 -6.497 32.617 1.00 48.97 95 ASN A C 1
ATOM 788 O O . ASN A 1 95 ? -5.357 -6.894 33.301 1.00 48.97 95 ASN A O 1
ATOM 792 N N . THR A 1 96 ? -6.352 -5.216 32.220 1.00 54.09 96 THR A N 1
ATOM 793 C CA . THR A 1 96 ? -5.345 -4.202 32.636 1.00 54.09 96 THR A CA 1
ATOM 794 C C . THR A 1 96 ? -5.995 -2.931 33.186 1.00 54.09 96 THR A C 1
ATOM 796 O O . THR A 1 96 ? -6.892 -2.401 32.540 1.00 54.09 96 THR A O 1
ATOM 799 N N . ASP A 1 97 ? -5.487 -2.412 34.311 1.00 54.72 97 ASP A N 1
ATOM 800 C CA . ASP A 1 97 ? -6.044 -1.286 35.095 1.00 54.72 97 ASP A CA 1
ATOM 801 C C . ASP A 1 97 ? -6.014 0.107 34.416 1.00 54.72 97 ASP A C 1
ATOM 803 O O . ASP A 1 97 ? -6.488 1.082 34.995 1.00 54.72 97 ASP A O 1
ATOM 807 N N . GLU A 1 98 ? -5.485 0.239 33.195 1.00 65.88 98 GLU A N 1
ATOM 808 C CA . GLU A 1 98 ? -5.441 1.516 32.465 1.00 65.88 98 GLU A CA 1
ATOM 809 C C . GLU A 1 98 ? -6.338 1.468 31.219 1.00 65.88 98 GLU A C 1
ATOM 811 O O . GLU A 1 98 ? -5.954 0.960 30.156 1.00 65.88 98 GLU A O 1
ATOM 816 N N . GLU A 1 99 ? -7.555 2.004 31.338 1.00 70.25 99 GLU A N 1
ATOM 817 C CA . GLU A 1 99 ? -8.456 2.233 30.205 1.00 70.25 99 GLU A CA 1
ATOM 818 C C . GLU A 1 99 ? -7.866 3.285 29.255 1.00 70.25 99 GLU A C 1
ATOM 820 O O . GLU A 1 99 ? -7.338 4.306 29.692 1.00 70.25 99 GLU A O 1
ATOM 825 N N . ILE A 1 100 ? -7.967 3.052 27.939 1.00 79.38 100 ILE 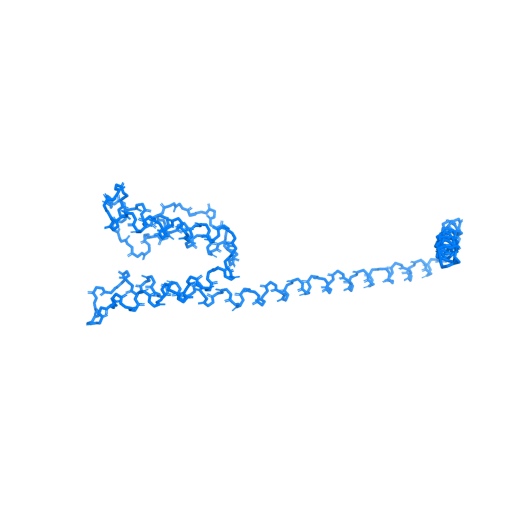A N 1
ATOM 826 C CA . ILE A 1 100 ? -7.613 4.087 26.957 1.00 79.38 100 ILE A CA 1
ATOM 827 C C . ILE A 1 100 ? -8.633 5.208 27.090 1.00 79.38 100 ILE A C 1
ATOM 829 O O . ILE A 1 100 ? -9.831 5.006 26.884 1.00 79.38 100 ILE A O 1
ATOM 833 N N . THR A 1 101 ? -8.154 6.401 27.407 1.00 85.69 101 THR A N 1
ATOM 834 C CA . THR A 1 101 ? -9.011 7.569 27.551 1.00 85.69 101 THR A CA 1
ATOM 835 C C . THR A 1 101 ? -9.564 8.010 26.196 1.00 85.69 101 THR A C 1
ATOM 837 O O . THR A 1 101 ? -8.967 7.811 25.133 1.00 85.69 101 THR A O 1
ATOM 840 N N . THR A 1 102 ? -10.710 8.693 26.214 1.00 86.31 102 THR A N 1
ATOM 841 C CA . THR A 1 102 ? -11.280 9.289 24.994 1.00 86.31 102 THR A CA 1
ATOM 842 C C . THR A 1 102 ? -10.303 10.260 24.319 1.00 86.31 102 THR A C 1
ATOM 844 O O . THR A 1 102 ? -10.246 10.319 23.092 1.00 86.31 102 THR A O 1
ATOM 847 N N . GLU A 1 103 ? -9.502 10.993 25.099 1.00 90.12 103 GLU A N 1
ATOM 848 C CA . GLU A 1 103 ? -8.482 11.906 24.575 1.00 90.12 103 GLU A CA 1
ATOM 849 C C . GLU A 1 103 ? -7.384 11.158 23.805 1.00 90.12 103 GLU A C 1
ATOM 851 O O . GLU A 1 103 ? -7.027 11.556 22.693 1.00 90.12 103 GLU A O 1
ATOM 856 N N . GLU A 1 104 ? -6.902 10.034 24.340 1.00 90.06 104 GLU A N 1
ATOM 857 C CA . GLU A 1 104 ? -5.915 9.183 23.669 1.00 90.06 104 GLU A CA 1
ATOM 858 C C . GLU A 1 104 ? -6.458 8.593 22.367 1.00 90.06 104 GLU A C 1
ATOM 860 O O . GLU A 1 104 ? -5.762 8.621 21.350 1.00 90.06 104 GLU A O 1
ATOM 865 N N . MET A 1 105 ? -7.718 8.141 22.349 1.00 90.19 105 MET A N 1
ATOM 866 C CA . MET A 1 105 ? -8.365 7.663 21.121 1.00 90.19 105 MET A CA 1
ATOM 867 C C . MET A 1 105 ? -8.455 8.766 20.060 1.00 90.19 105 MET A C 1
ATOM 869 O O . MET A 1 105 ? -8.132 8.540 18.891 1.00 90.19 105 MET A O 1
ATOM 873 N N . VAL A 1 106 ? -8.877 9.975 20.447 1.00 92.31 106 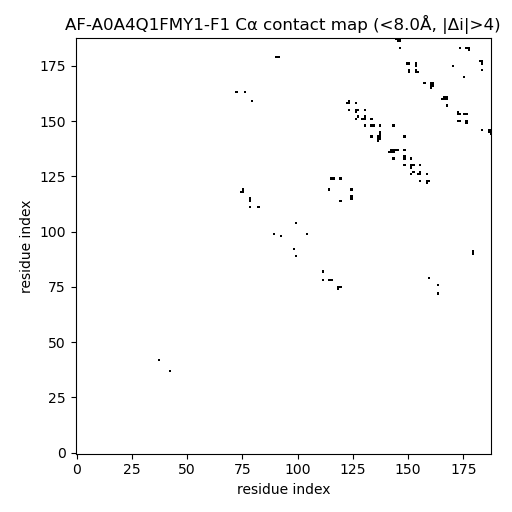VAL A N 1
ATOM 874 C CA . VAL A 1 106 ? -8.977 11.120 19.528 1.00 92.31 106 VAL A CA 1
ATOM 875 C C . VAL A 1 106 ? -7.603 11.474 18.965 1.00 92.31 106 VAL A C 1
ATOM 877 O O . VAL A 1 106 ? -7.464 11.645 17.751 1.00 92.31 106 VAL A O 1
ATOM 880 N N . LYS A 1 107 ? -6.581 11.540 19.822 1.00 95.06 107 LYS A N 1
ATOM 881 C CA . LYS A 1 107 ? -5.204 11.833 19.421 1.00 95.06 107 LYS A CA 1
ATOM 882 C C . LYS A 1 107 ? -4.662 10.781 18.455 1.00 95.06 107 LYS A C 1
ATOM 884 O O . LYS A 1 107 ? -4.089 11.150 17.428 1.00 95.06 107 LYS A O 1
ATOM 889 N N . PHE A 1 108 ? -4.894 9.500 18.741 1.00 95.19 108 PHE A N 1
ATOM 890 C CA . PHE A 1 108 ? -4.534 8.405 17.847 1.00 95.19 108 PHE A CA 1
ATOM 891 C C . PHE A 1 108 ? -5.170 8.597 16.469 1.00 95.19 108 PHE A C 1
ATOM 893 O O . PHE A 1 108 ? -4.462 8.680 15.467 1.00 95.19 108 PHE A O 1
ATOM 900 N N . PHE A 1 109 ? -6.496 8.755 16.400 1.00 94.81 109 PHE A N 1
ATOM 901 C CA . PHE A 1 109 ? -7.181 8.895 15.117 1.00 94.81 109 PHE A CA 1
ATOM 902 C C . PHE A 1 109 ? -6.752 10.151 14.356 1.00 94.81 109 PHE A C 1
ATOM 904 O O . PHE A 1 109 ? -6.659 10.101 13.134 1.00 94.81 109 PHE A O 1
ATOM 911 N N . GLN A 1 110 ? -6.456 11.270 15.022 1.00 95.06 110 GLN A N 1
ATOM 912 C CA . GLN A 1 110 ? -5.924 12.463 14.350 1.00 95.06 110 GLN A CA 1
ATOM 913 C C . GLN A 1 110 ? -4.591 12.173 13.647 1.00 95.06 110 GLN A C 1
ATOM 915 O O . GLN A 1 110 ? -4.439 12.477 12.461 1.00 95.06 110 GLN A O 1
ATOM 920 N N . GLN A 1 111 ? -3.649 11.543 14.352 1.00 96.56 111 GLN A N 1
ATOM 921 C CA . GLN A 1 111 ? -2.329 11.208 13.813 1.00 96.56 111 GLN A CA 1
ATOM 922 C C . GLN A 1 111 ? -2.411 10.117 12.740 1.00 96.56 111 GLN A C 1
ATOM 924 O O . GLN A 1 111 ? -1.810 10.234 11.669 1.00 96.56 111 GLN A O 1
ATOM 929 N N . PHE A 1 112 ? -3.202 9.080 12.997 1.00 97.25 112 PHE A N 1
ATOM 930 C CA . PHE A 1 112 ? -3.408 7.973 12.079 1.00 97.25 112 PHE A CA 1
ATOM 931 C C . PHE A 1 112 ? -4.092 8.423 10.784 1.00 97.25 112 PHE A C 1
ATOM 933 O O . PHE A 1 112 ? -3.648 8.051 9.702 1.00 97.25 112 PHE A O 1
ATOM 940 N N . ASN A 1 113 ? -5.106 9.295 10.859 1.00 96.62 113 ASN A N 1
ATOM 941 C CA . ASN A 1 113 ? -5.777 9.849 9.677 1.00 96.62 113 ASN A CA 1
ATOM 942 C C . ASN A 1 113 ? -4.806 10.613 8.770 1.00 96.62 113 ASN A C 1
ATOM 944 O O . ASN A 1 113 ? -4.850 10.453 7.552 1.00 96.62 113 ASN A O 1
ATOM 948 N N . GLN A 1 114 ? -3.909 11.419 9.347 1.00 97.19 114 GLN A N 1
ATOM 949 C CA . GLN A 1 114 ? -2.888 12.129 8.574 1.00 97.19 114 GLN A CA 1
ATOM 950 C C . GLN A 1 114 ? -1.992 11.145 7.809 1.00 97.19 114 GLN A C 1
ATOM 952 O O . GLN A 1 114 ? -1.736 11.332 6.619 1.00 97.19 114 GLN A O 1
ATOM 957 N N . LYS A 1 115 ? -1.546 10.074 8.475 1.00 97.50 115 LYS A N 1
ATOM 958 C CA . LYS A 1 115 ? -0.732 9.018 7.861 1.00 97.50 115 LYS A CA 1
ATOM 959 C C . LYS A 1 115 ? -1.520 8.258 6.787 1.00 97.50 115 LYS A C 1
ATOM 961 O O . LYS A 1 115 ? -0.990 8.035 5.702 1.00 97.50 115 LYS A O 1
ATOM 966 N N . ALA A 1 116 ? -2.783 7.927 7.050 1.00 96.88 116 ALA A N 1
ATOM 967 C CA . ALA A 1 116 ? -3.659 7.222 6.121 1.00 96.88 116 ALA A CA 1
ATOM 968 C C . ALA A 1 116 ? -3.857 8.007 4.817 1.00 96.88 116 ALA A C 1
ATOM 970 O O . ALA A 1 116 ? -3.697 7.443 3.741 1.00 96.88 116 ALA A O 1
ATOM 971 N N . ILE A 1 117 ? -4.111 9.318 4.894 1.00 96.81 117 ILE A N 1
ATOM 972 C CA . ILE A 1 117 ? -4.285 10.180 3.711 1.00 96.81 117 ILE A CA 1
ATOM 973 C C . ILE A 1 117 ? -3.030 10.198 2.825 1.00 96.81 117 ILE A C 1
ATOM 975 O O . ILE A 1 117 ? -3.141 10.244 1.604 1.00 96.81 117 ILE A O 1
ATOM 979 N N . ILE A 1 118 ? -1.840 10.176 3.428 1.00 96.38 118 ILE A N 1
ATOM 980 C CA . ILE A 1 118 ? -0.573 10.262 2.690 1.00 96.38 118 ILE A CA 1
ATOM 981 C C . ILE A 1 118 ? -0.180 8.906 2.095 1.00 96.38 118 ILE A C 1
ATOM 983 O O . ILE A 1 118 ? 0.339 8.847 0.982 1.00 96.38 118 ILE A O 1
ATOM 987 N N . TRP A 1 119 ? -0.379 7.821 2.847 1.00 96.25 119 TRP A N 1
ATOM 988 C CA . TRP A 1 119 ? 0.264 6.539 2.558 1.00 96.25 119 TRP A CA 1
ATOM 989 C C . TRP A 1 119 ? -0.684 5.437 2.092 1.00 96.25 119 TRP A C 1
ATOM 991 O O . TRP A 1 119 ? -0.207 4.449 1.530 1.00 96.25 119 TRP A O 1
ATOM 1001 N N . PHE A 1 120 ? -1.995 5.546 2.322 1.00 96.06 120 PHE A N 1
ATOM 1002 C CA . PHE A 1 120 ? -2.912 4.470 1.953 1.00 96.06 120 PHE A CA 1
ATOM 1003 C C . PHE A 1 120 ? -3.251 4.523 0.462 1.00 96.06 120 PHE A C 1
ATOM 1005 O O . PHE A 1 120 ? -3.661 5.567 -0.039 1.00 96.06 120 PHE A O 1
ATOM 1012 N N . PRO A 1 121 ? -3.148 3.388 -0.248 1.00 95.50 121 PRO A N 1
ATOM 1013 C CA . PRO A 1 121 ? -3.761 3.240 -1.561 1.00 95.50 121 PRO A CA 1
ATOM 1014 C C . PRO A 1 121 ? -5.285 3.391 -1.494 1.00 95.50 121 PRO A C 1
ATOM 1016 O O . PRO A 1 121 ? -5.898 3.067 -0.474 1.00 95.50 121 PRO A O 1
ATOM 1019 N N . ASP A 1 122 ? -5.906 3.782 -2.606 1.00 97.12 122 ASP A N 1
ATOM 1020 C CA . ASP A 1 122 ? -7.343 4.080 -2.698 1.00 97.12 122 ASP A CA 1
ATOM 1021 C C . ASP A 1 122 ? -8.252 2.971 -2.145 1.00 97.12 122 ASP A C 1
ATOM 1023 O O . ASP A 1 122 ? -9.220 3.247 -1.437 1.00 97.12 122 ASP A O 1
ATOM 1027 N N . ASN A 1 123 ? -7.947 1.703 -2.435 1.00 96.75 123 ASN A N 1
ATOM 1028 C CA . ASN A 1 123 ? -8.728 0.559 -1.956 1.00 96.75 123 ASN A CA 1
ATOM 1029 C C . ASN A 1 123 ? -8.656 0.402 -0.430 1.00 96.75 123 ASN A C 1
ATOM 1031 O O . ASN A 1 123 ? -9.677 0.135 0.204 1.00 96.75 123 ASN A O 1
ATOM 1035 N N . ILE A 1 124 ? -7.470 0.593 0.156 1.00 97.50 124 ILE A N 1
ATOM 1036 C CA . ILE A 1 124 ? -7.275 0.549 1.608 1.00 97.50 124 ILE A CA 1
ATOM 1037 C C . ILE A 1 124 ? -7.973 1.748 2.246 1.00 97.50 124 ILE A C 1
ATOM 1039 O O . ILE A 1 124 ? -8.777 1.568 3.161 1.00 97.50 124 ILE A O 1
ATOM 1043 N N . LEU A 1 125 ? -7.719 2.956 1.735 1.00 97.94 125 LEU A N 1
ATOM 1044 C CA . LEU A 1 125 ? -8.299 4.192 2.252 1.00 97.94 125 LEU A CA 1
ATOM 1045 C C . LEU A 1 125 ? -9.830 4.143 2.237 1.00 97.94 125 LEU A C 1
ATOM 1047 O O . LEU A 1 125 ? -10.466 4.511 3.222 1.00 97.94 125 LEU A O 1
ATOM 1051 N N . LYS A 1 126 ? -10.427 3.615 1.164 1.00 98.25 126 LYS A N 1
ATOM 1052 C CA . LYS A 1 126 ? -11.876 3.433 1.067 1.00 98.25 126 LYS A CA 1
ATOM 1053 C C . LYS A 1 126 ? -12.413 2.482 2.138 1.00 98.25 126 LYS A C 1
ATOM 1055 O O . LYS A 1 126 ? -13.356 2.851 2.830 1.00 98.25 126 LYS A O 1
ATOM 1060 N N . SER A 1 127 ? -11.797 1.308 2.312 1.00 98.00 127 SER A N 1
ATOM 1061 C CA . SER A 1 127 ? -12.222 0.345 3.345 1.00 98.00 127 SER A CA 1
ATOM 1062 C C . SER A 1 127 ? -12.073 0.897 4.768 1.00 98.00 127 SER A C 1
ATOM 1064 O O . SER A 1 127 ? -12.932 0.675 5.616 1.00 98.00 127 SER A O 1
ATOM 1066 N N . TYR A 1 128 ? -11.032 1.699 5.012 1.00 98.06 128 TYR A N 1
ATOM 1067 C CA . TYR A 1 128 ? -10.840 2.400 6.278 1.00 98.06 128 TYR A CA 1
ATOM 1068 C C . TYR A 1 128 ? -11.947 3.432 6.544 1.00 98.06 128 TYR A C 1
ATOM 1070 O O . TYR A 1 128 ? -12.515 3.472 7.636 1.00 98.06 128 TYR A O 1
ATOM 1078 N N . ILE A 1 129 ? -12.272 4.259 5.543 1.00 97.69 129 ILE A N 1
ATOM 1079 C CA . ILE A 1 129 ? -13.340 5.265 5.638 1.00 97.69 129 ILE A CA 1
ATOM 1080 C C . ILE A 1 129 ? -14.688 4.595 5.916 1.00 97.69 129 ILE A C 1
ATOM 1082 O O . ILE A 1 129 ? -15.438 5.069 6.766 1.00 97.69 129 ILE A O 1
ATOM 1086 N N . GLU A 1 130 ? -14.984 3.499 5.221 1.00 97.19 130 GLU A N 1
ATOM 1087 C CA . GLU A 1 130 ? -16.214 2.726 5.391 1.00 97.19 130 GLU A CA 1
ATOM 1088 C C . GLU A 1 130 ? -16.342 2.175 6.814 1.00 97.19 130 GLU A C 1
ATOM 1090 O O . GLU A 1 130 ? -17.334 2.451 7.491 1.00 97.19 130 GLU A O 1
ATOM 1095 N N . TRP A 1 131 ? -15.296 1.517 7.323 1.00 97.12 131 TRP A N 1
ATOM 1096 C CA . TRP A 1 131 ? -15.262 1.053 8.709 1.00 97.12 131 TRP A CA 1
ATOM 1097 C C . TRP A 1 131 ? -15.462 2.197 9.717 1.00 97.12 131 TRP A C 1
ATOM 1099 O O . TRP A 1 131 ? -16.309 2.100 10.606 1.00 97.12 131 TRP A O 1
ATOM 1109 N N . LYS A 1 132 ? -14.746 3.318 9.558 1.00 94.94 132 LYS A N 1
ATOM 1110 C CA . LYS A 1 132 ? -14.845 4.483 10.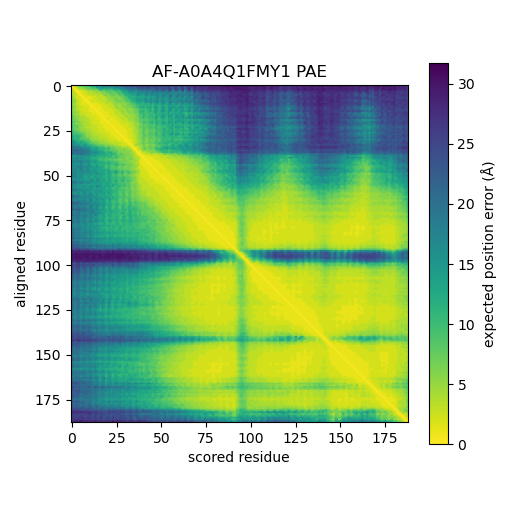456 1.00 94.94 132 LYS A CA 1
ATOM 1111 C C . LYS A 1 132 ? -16.242 5.117 10.451 1.00 94.94 132 LYS A C 1
ATOM 1113 O O . LYS A 1 132 ? -16.739 5.554 11.494 1.00 94.94 132 LYS A O 1
ATOM 1118 N N . ASN A 1 133 ? -16.882 5.184 9.285 1.00 95.00 133 ASN A N 1
ATOM 1119 C CA . ASN A 1 133 ? -18.251 5.679 9.163 1.00 95.00 133 ASN A CA 1
ATOM 1120 C C . ASN A 1 133 ? -19.233 4.733 9.862 1.00 95.00 133 ASN A C 1
ATOM 1122 O O . ASN A 1 133 ? -20.078 5.196 10.626 1.00 95.00 133 ASN A O 1
ATOM 1126 N N . ASN A 1 134 ? -19.067 3.421 9.687 1.00 95.06 134 ASN A N 1
ATOM 1127 C CA . ASN A 1 134 ? -19.914 2.422 10.337 1.00 95.06 134 ASN A CA 1
ATOM 1128 C C . ASN A 1 134 ? -19.752 2.436 11.861 1.00 95.06 134 ASN A C 1
ATOM 1130 O O . ASN A 1 134 ? -20.748 2.388 12.579 1.00 95.06 134 ASN A O 1
ATOM 1134 N N . LEU A 1 135 ? -18.529 2.630 12.362 1.00 91.75 135 LEU A N 1
ATOM 1135 C CA . LEU A 1 135 ? -18.264 2.837 13.788 1.00 91.75 135 LEU A CA 1
ATOM 1136 C C . LEU A 1 135 ? -19.010 4.069 14.337 1.00 91.75 135 LEU A C 1
ATOM 1138 O O . LEU A 1 135 ? -19.617 4.019 15.406 1.00 91.75 135 LEU A O 1
ATOM 1142 N N . THR A 1 136 ? -19.018 5.171 13.580 1.00 90.81 136 THR A N 1
ATOM 1143 C CA . THR A 1 136 ? -19.743 6.399 13.955 1.00 90.81 136 THR A CA 1
ATOM 1144 C C . THR A 1 136 ? -21.258 6.182 13.966 1.00 90.81 136 THR A C 1
ATOM 1146 O O . THR A 1 136 ? -21.953 6.671 14.856 1.00 90.81 136 THR A O 1
ATOM 1149 N N . ASN A 1 137 ? -21.780 5.455 12.982 1.00 92.75 137 ASN A N 1
ATOM 1150 C CA . ASN A 1 137 ? -23.207 5.168 12.854 1.00 92.75 137 ASN A CA 1
ATOM 1151 C C . ASN A 1 137 ? -23.697 4.213 13.952 1.00 92.75 137 ASN A C 1
ATOM 1153 O O . ASN A 1 137 ? -24.784 4.421 14.492 1.00 92.75 137 ASN A O 1
ATOM 1157 N N . PHE A 1 138 ? -22.880 3.231 14.341 1.00 90.94 138 PHE A N 1
ATOM 1158 C CA . PHE A 1 138 ? -23.147 2.365 15.489 1.00 90.94 138 PHE A CA 1
ATOM 1159 C C . PHE A 1 138 ? -23.231 3.152 16.793 1.00 90.94 138 PHE A C 1
ATOM 1161 O O . PHE A 1 138 ? -24.208 3.025 17.520 1.00 90.94 138 PHE A O 1
ATOM 1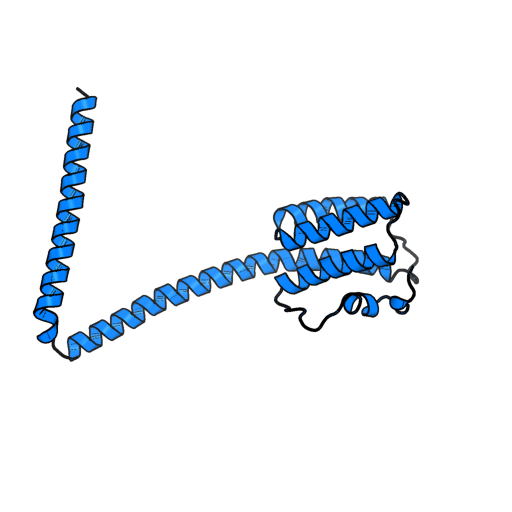168 N N . SER A 1 139 ? -22.276 4.056 17.043 1.00 87.62 139 SER A N 1
ATOM 1169 C CA . SER A 1 139 ? -22.314 4.935 18.221 1.00 87.62 139 SER A CA 1
ATOM 1170 C C . SER A 1 139 ? -23.576 5.812 18.274 1.00 87.62 139 SER A C 1
ATOM 1172 O O . SER A 1 139 ? -24.015 6.201 19.354 1.00 87.62 139 SER A O 1
ATOM 1174 N N . LYS A 1 140 ? -24.187 6.100 17.119 1.00 91.38 140 LYS A N 1
ATOM 1175 C CA . LYS A 1 140 ? -25.447 6.847 16.992 1.00 91.38 140 LYS A CA 1
ATOM 1176 C C . LYS A 1 140 ? -26.697 5.955 16.944 1.00 91.38 140 LYS A C 1
ATOM 1178 O O . LYS A 1 140 ? -27.779 6.480 16.691 1.00 91.38 140 LYS A O 1
ATOM 1183 N N . ASN A 1 141 ? -26.570 4.642 17.151 1.00 86.69 141 ASN A N 1
ATOM 1184 C CA . ASN A 1 141 ? -27.650 3.653 17.052 1.00 86.69 141 ASN A CA 1
ATOM 1185 C C . ASN A 1 141 ? -28.412 3.689 15.709 1.00 86.69 141 ASN A C 1
ATOM 1187 O O . ASN A 1 141 ? -29.627 3.504 15.666 1.00 86.69 141 ASN A O 1
ATOM 1191 N N . GLN A 1 142 ? -27.715 3.924 14.592 1.00 88.00 142 GLN A N 1
ATOM 1192 C CA . GLN A 1 142 ? -28.320 4.062 13.255 1.00 88.00 142 GLN A CA 1
ATOM 1193 C C . GLN A 1 142 ? -28.527 2.722 12.523 1.00 88.00 142 GLN A C 1
ATOM 1195 O O . GLN A 1 142 ? -28.389 2.652 11.305 1.00 88.00 142 GLN A O 1
ATOM 1200 N N . GLY A 1 143 ? -28.858 1.656 13.257 1.00 85.62 143 GLY A N 1
ATOM 1201 C CA . GLY A 1 143 ? -29.238 0.362 12.674 1.00 85.62 143 GLY A CA 1
ATOM 1202 C C . GLY A 1 143 ? -28.092 -0.482 12.104 1.00 85.62 143 GLY A C 1
ATOM 1203 O O . GLY A 1 143 ? -28.369 -1.422 11.371 1.00 85.62 143 GLY A O 1
ATOM 1204 N N . ILE A 1 144 ? -26.836 -0.161 12.432 1.00 89.81 144 ILE A N 1
ATOM 1205 C CA . ILE A 1 144 ? -25.678 -1.025 12.156 1.00 89.81 144 ILE A CA 1
ATOM 1206 C C . ILE A 1 144 ? -25.452 -1.936 13.359 1.00 89.81 144 ILE A C 1
ATOM 1208 O O . ILE A 1 144 ? -25.539 -1.487 14.500 1.00 89.81 144 ILE A O 1
ATOM 1212 N N . THR A 1 145 ? -25.148 -3.198 13.095 1.00 91.69 145 THR A N 1
ATOM 1213 C CA . THR A 1 145 ? -24.869 -4.219 14.110 1.00 91.69 145 THR A CA 1
ATOM 1214 C C . THR A 1 145 ? -23.401 -4.233 14.532 1.00 91.69 145 THR A C 1
ATOM 1216 O O . THR A 1 145 ? -22.515 -3.785 13.795 1.00 91.69 145 THR A O 1
ATOM 1219 N N . LEU A 1 146 ? -23.102 -4.797 15.707 1.00 90.06 146 LEU A N 1
ATOM 1220 C CA . LEU A 1 146 ? -21.713 -4.962 16.145 1.00 90.06 146 LEU A CA 1
ATOM 1221 C C . LEU A 1 146 ? -20.952 -5.896 15.191 1.00 90.06 146 LEU A C 1
ATOM 1223 O O . LEU A 1 146 ? -19.809 -5.616 14.816 1.00 90.06 146 LEU A O 1
ATOM 1227 N N . ARG A 1 147 ? -21.618 -6.966 14.737 1.00 91.50 147 ARG A N 1
ATOM 1228 C CA . ARG A 1 147 ? -21.067 -7.917 13.766 1.00 91.50 147 ARG A CA 1
ATOM 1229 C C . ARG A 1 147 ? -20.653 -7.235 12.465 1.00 91.50 147 ARG A C 1
ATOM 1231 O O . ARG A 1 147 ? -19.564 -7.496 11.957 1.00 91.50 147 ARG A O 1
ATOM 1238 N N . GLU A 1 148 ? -21.481 -6.342 11.928 1.00 93.00 148 GLU A N 1
ATOM 1239 C CA . GLU A 1 148 ? -21.146 -5.604 10.708 1.00 93.00 148 GLU A CA 1
ATOM 1240 C C . GLU A 1 148 ? -19.915 -4.718 10.891 1.00 93.00 148 GLU A C 1
ATOM 1242 O O . GLU A 1 148 ? -19.070 -4.676 10.001 1.00 93.00 148 GLU A O 1
ATOM 1247 N N . ILE A 1 149 ? -19.757 -4.032 12.025 1.00 94.06 149 ILE A N 1
ATOM 1248 C CA . ILE A 1 149 ? -18.567 -3.198 12.271 1.00 94.06 149 ILE A CA 1
ATOM 1249 C C . ILE A 1 149 ? -17.305 -4.047 12.246 1.00 94.06 149 ILE A C 1
ATOM 1251 O O . ILE A 1 149 ? -16.329 -3.662 11.603 1.00 94.06 149 ILE A O 1
ATOM 1255 N N . ILE A 1 150 ? -17.339 -5.199 12.917 1.00 93.94 150 ILE A N 1
ATOM 1256 C CA . ILE A 1 150 ? -16.214 -6.131 12.975 1.00 93.94 150 ILE A CA 1
ATOM 1257 C C . ILE A 1 150 ? -15.904 -6.678 11.576 1.00 93.94 150 ILE A C 1
ATOM 1259 O O . ILE A 1 150 ? -14.744 -6.731 11.185 1.00 93.94 150 ILE A O 1
ATOM 1263 N N . LEU A 1 151 ? -16.916 -6.988 10.761 1.00 95.31 151 LEU A N 1
ATOM 1264 C CA . LEU A 1 151 ? -16.694 -7.421 9.378 1.00 95.31 151 LEU A CA 1
ATOM 1265 C C . LEU A 1 151 ? -16.079 -6.327 8.497 1.00 95.31 151 LEU A C 1
ATOM 1267 O O . LEU A 1 151 ? -15.172 -6.613 7.717 1.00 95.31 151 LEU A O 1
ATOM 1271 N N . HIS A 1 152 ? -16.523 -5.072 8.610 1.00 96.12 152 HIS A N 1
ATOM 1272 C CA . HIS A 1 152 ? -15.907 -3.964 7.864 1.00 96.12 152 HIS A CA 1
ATOM 1273 C C . HIS A 1 152 ? -14.477 -3.680 8.350 1.00 96.12 152 HIS A C 1
ATOM 1275 O O . HIS A 1 152 ? -13.600 -3.322 7.562 1.00 96.12 152 HIS A O 1
ATOM 1281 N N . GLN A 1 153 ? -14.218 -3.893 9.639 1.00 96.50 153 GLN A N 1
ATOM 1282 C CA . GLN A 1 153 ? -12.885 -3.835 10.222 1.00 96.50 153 GLN A CA 1
ATOM 1283 C C . GLN A 1 153 ? -11.978 -4.937 9.651 1.00 96.50 153 GLN A C 1
ATOM 1285 O O . GLN A 1 153 ? -10.863 -4.659 9.202 1.00 96.50 153 GLN A O 1
ATOM 1290 N N . GLU A 1 154 ? -12.474 -6.172 9.584 1.00 96.38 154 GLU A N 1
ATOM 1291 C CA . GLU A 1 154 ? -11.773 -7.298 8.972 1.00 96.38 154 GLU A CA 1
ATOM 1292 C C . GLU A 1 154 ? -11.497 -7.039 7.485 1.00 96.38 154 GLU A C 1
ATOM 1294 O O . GLU A 1 154 ? -10.401 -7.316 6.991 1.00 96.38 154 GLU A O 1
ATOM 1299 N N . GLN A 1 155 ? -12.455 -6.463 6.755 1.00 97.00 155 GLN A N 1
ATOM 1300 C CA . GLN A 1 155 ? -12.251 -6.070 5.361 1.00 97.00 155 GLN A CA 1
ATOM 1301 C C . GLN A 1 155 ? -11.095 -5.075 5.222 1.00 97.00 155 GLN A C 1
ATOM 1303 O O . GLN A 1 155 ? -10.266 -5.237 4.322 1.00 97.00 155 GLN A O 1
ATOM 1308 N N . PHE A 1 156 ? -10.986 -4.096 6.122 1.00 97.88 156 PHE A N 1
ATOM 1309 C CA . PHE A 1 156 ? -9.853 -3.174 6.156 1.00 97.88 156 PHE A CA 1
ATOM 1310 C C . PHE A 1 156 ? -8.522 -3.904 6.423 1.00 97.88 156 PHE A C 1
ATOM 1312 O O . PHE A 1 156 ? -7.572 -3.744 5.649 1.00 97.88 156 PHE A O 1
ATOM 1319 N N . MET A 1 157 ? -8.461 -4.797 7.419 1.00 97.00 157 MET A N 1
ATOM 1320 C CA . MET A 1 157 ? -7.283 -5.650 7.666 1.00 97.00 157 MET A CA 1
ATOM 1321 C C . MET A 1 157 ? -6.928 -6.520 6.448 1.00 97.00 157 MET A C 1
ATOM 1323 O O . MET A 1 157 ? -5.758 -6.683 6.095 1.00 97.00 157 MET A O 1
ATOM 1327 N N . SER A 1 158 ? -7.931 -7.051 5.748 1.00 97.12 158 SER A N 1
ATOM 1328 C CA . SER A 1 158 ? -7.760 -7.841 4.528 1.00 97.12 158 SER A CA 1
ATOM 1329 C C . SER A 1 158 ? -7.146 -7.007 3.399 1.00 97.12 158 SER A C 1
ATOM 1331 O O . SER A 1 158 ? -6.251 -7.491 2.701 1.00 97.12 158 SER A O 1
ATOM 1333 N N . GLN A 1 159 ? -7.545 -5.741 3.236 1.00 97.38 159 GLN A N 1
ATOM 1334 C CA . GLN A 1 159 ? -6.923 -4.843 2.257 1.00 97.38 159 GLN A CA 1
ATOM 1335 C C . GLN A 1 159 ? -5.464 -4.524 2.617 1.00 97.38 159 GLN A C 1
ATOM 1337 O O . GLN A 1 159 ? -4.611 -4.565 1.730 1.00 97.38 159 GLN A O 1
ATOM 1342 N N . ILE A 1 160 ? -5.148 -4.312 3.900 1.00 97.38 160 ILE A N 1
ATOM 1343 C CA . ILE A 1 160 ? -3.758 -4.166 4.373 1.00 97.38 160 ILE A CA 1
ATOM 1344 C C . ILE A 1 160 ? -2.934 -5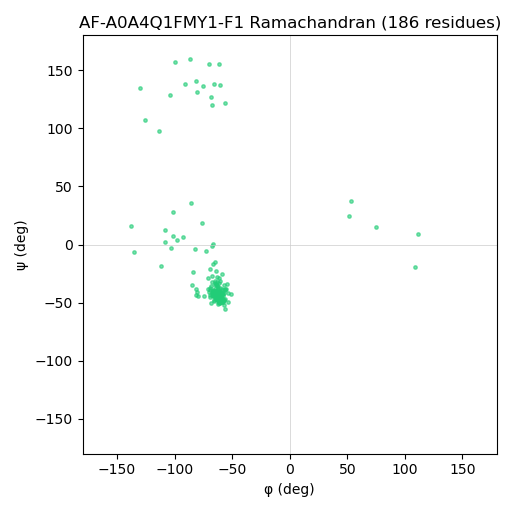.410 4.018 1.00 97.38 160 ILE A C 1
ATOM 1346 O O . ILE A 1 160 ? -1.863 -5.306 3.419 1.00 97.38 160 ILE A O 1
ATOM 1350 N N . ARG A 1 161 ? -3.457 -6.606 4.324 1.00 96.19 161 ARG A N 1
ATOM 1351 C CA . ARG A 1 161 ? -2.809 -7.884 3.993 1.00 96.19 161 ARG A CA 1
ATOM 1352 C C . ARG A 1 161 ? -2.527 -8.008 2.491 1.00 96.19 161 ARG A C 1
ATOM 1354 O O . ARG A 1 161 ? -1.459 -8.489 2.114 1.00 96.19 161 ARG A O 1
ATOM 1361 N N . LYS A 1 162 ? -3.448 -7.550 1.636 1.00 96.12 162 LYS A N 1
ATOM 1362 C CA . LYS A 1 162 ? -3.253 -7.527 0.176 1.00 96.12 162 LYS A CA 1
ATOM 1363 C C . LYS A 1 162 ? -2.112 -6.606 -0.249 1.00 96.12 162 LYS A C 1
ATOM 1365 O O . LYS A 1 162 ? -1.298 -7.021 -1.069 1.00 96.12 162 LYS A O 1
ATOM 1370 N N . ASP A 1 163 ? -2.000 -5.410 0.327 1.00 95.44 163 ASP A N 1
ATOM 1371 C CA . ASP A 1 163 ? -0.928 -4.455 -0.011 1.00 95.44 163 ASP A CA 1
ATOM 1372 C C . ASP A 1 163 ? 0.470 -4.970 0.373 1.00 95.44 163 ASP A C 1
ATOM 1374 O O . ASP A 1 163 ? 1.439 -4.779 -0.369 1.00 95.44 163 ASP A O 1
ATOM 1378 N N . ILE A 1 164 ? 0.579 -5.734 1.466 1.00 93.19 164 ILE A N 1
ATOM 1379 C CA . ILE A 1 164 ? 1.844 -6.378 1.859 1.00 93.19 164 ILE A CA 1
ATOM 1380 C C . ILE A 1 164 ? 2.124 -7.703 1.121 1.00 93.19 164 ILE A C 1
ATOM 1382 O O . ILE A 1 164 ? 3.227 -8.240 1.231 1.00 93.19 164 ILE A O 1
ATOM 1386 N N . GLY A 1 165 ? 1.203 -8.185 0.279 1.00 93.00 165 GLY A N 1
ATOM 1387 C CA . GLY A 1 165 ? 1.434 -9.300 -0.651 1.00 93.00 165 GLY A CA 1
ATOM 1388 C C . GLY A 1 165 ? 0.678 -10.598 -0.353 1.00 93.00 165 GLY A C 1
ATOM 1389 O O . GLY A 1 165 ? 0.936 -11.607 -1.009 1.00 93.00 165 GLY A O 1
ATOM 1390 N N . HIS A 1 166 ? -0.261 -10.609 0.594 1.00 95.50 166 HIS A N 1
ATOM 1391 C CA . HIS A 1 166 ? -1.127 -11.770 0.815 1.00 95.50 166 HIS A CA 1
ATOM 1392 C C . HIS A 1 166 ? -2.289 -11.800 -0.182 1.00 95.50 166 HIS A C 1
ATOM 1394 O O . HIS A 1 166 ? -2.906 -10.787 -0.494 1.00 95.50 166 HIS A O 1
ATOM 1400 N N . THR A 1 167 ? -2.642 -12.988 -0.668 1.00 90.94 167 THR A N 1
ATOM 1401 C CA . THR A 1 167 ? -3.704 -13.137 -1.677 1.00 90.94 167 THR A CA 1
ATOM 1402 C C . THR A 1 167 ? -5.112 -13.198 -1.079 1.00 90.94 167 THR A C 1
ATOM 1404 O O . THR A 1 167 ? -6.076 -12.894 -1.775 1.00 90.94 167 THR A O 1
ATOM 1407 N N . ASN A 1 168 ? -5.233 -13.595 0.194 1.00 91.50 168 ASN A N 1
ATOM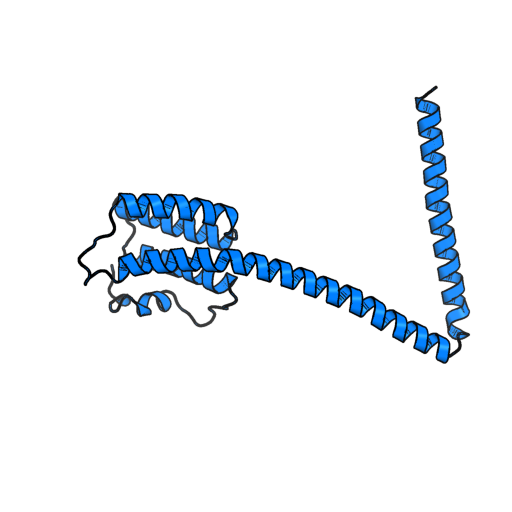 1408 C CA . ASN A 1 168 ? -6.490 -13.797 0.932 1.00 91.50 168 ASN A CA 1
ATOM 1409 C C . ASN A 1 168 ? -7.517 -14.706 0.218 1.00 91.50 168 ASN A C 1
ATOM 1411 O O . ASN A 1 168 ? -8.708 -14.592 0.471 1.00 91.50 168 ASN A O 1
ATOM 1415 N N . LYS A 1 169 ? -7.080 -15.606 -0.678 1.00 90.62 169 LYS A N 1
ATOM 1416 C CA . LYS A 1 169 ? -7.984 -16.439 -1.502 1.00 90.62 169 LYS A CA 1
ATOM 1417 C C . LYS A 1 169 ? -8.790 -17.477 -0.717 1.00 90.62 169 LYS A C 1
ATOM 1419 O O . LYS A 1 169 ? -9.856 -17.864 -1.172 1.00 90.62 169 LYS A O 1
ATOM 1424 N N . ASN A 1 170 ? -8.265 -17.924 0.420 1.00 92.69 170 ASN A N 1
ATOM 1425 C CA . ASN A 1 170 ? -8.851 -18.999 1.223 1.00 92.69 170 ASN A CA 1
ATOM 1426 C C . ASN A 1 170 ? -9.479 -18.480 2.523 1.00 92.69 170 ASN A C 1
ATOM 1428 O O . ASN A 1 170 ? -9.720 -19.281 3.413 1.00 92.69 170 ASN A O 1
ATOM 1432 N N . LEU A 1 171 ? -9.651 -17.160 2.653 1.00 93.12 171 LEU A N 1
ATOM 1433 C CA . LEU A 1 171 ? -10.247 -16.548 3.836 1.00 93.12 171 LEU A CA 1
ATOM 1434 C C . LEU A 1 171 ? -11.681 -16.138 3.514 1.00 93.12 171 LEU A C 1
ATOM 1436 O O . LEU A 1 171 ? -11.911 -15.451 2.512 1.00 93.12 171 LEU A O 1
ATOM 1440 N N . VAL A 1 172 ? -12.619 -16.547 4.358 1.00 92.81 172 VAL A N 1
ATOM 1441 C CA . VAL A 1 172 ? -14.011 -16.096 4.333 1.00 92.81 172 VAL A CA 1
ATOM 1442 C C . VAL A 1 172 ? -14.241 -15.010 5.391 1.00 92.81 172 VAL A C 1
ATOM 1444 O O . VAL A 1 172 ? -13.471 -14.923 6.347 1.00 92.81 172 VAL A O 1
ATOM 1447 N N . PRO A 1 173 ? -15.268 -14.151 5.226 1.00 92.25 173 PRO A N 1
ATOM 1448 C CA . PRO A 1 173 ? -15.574 -13.121 6.214 1.00 92.25 173 PRO A CA 1
ATOM 1449 C C . PRO A 1 173 ? -15.809 -13.726 7.604 1.00 92.25 173 PRO A C 1
ATOM 1451 O O . PRO A 1 173 ? -16.712 -14.546 7.765 1.00 92.25 173 PRO A O 1
ATOM 1454 N N . GLY A 1 174 ? -15.024 -13.293 8.588 1.00 92.12 174 GLY A N 1
ATOM 1455 C CA . GLY A 1 174 ? -15.043 -13.786 9.964 1.00 92.12 174 GLY A CA 1
ATOM 1456 C C . GLY A 1 174 ? -13.816 -14.617 10.345 1.00 92.12 174 GLY A C 1
ATOM 1457 O O . GLY A 1 174 ? -13.531 -14.722 11.534 1.00 92.12 174 GLY A O 1
ATOM 1458 N N . ASP A 1 175 ? -13.054 -15.152 9.382 1.00 93.38 175 ASP A N 1
ATOM 1459 C CA . ASP A 1 175 ? -11.879 -16.000 9.659 1.00 93.38 175 ASP A CA 1
ATOM 1460 C C . ASP A 1 175 ? -10.748 -15.247 10.373 1.00 93.38 175 ASP A C 1
ATOM 1462 O O . ASP A 1 175 ? -9.953 -15.835 11.107 1.00 93.38 175 ASP A O 1
ATOM 1466 N N . ILE A 1 176 ? -10.605 -13.944 10.110 1.00 93.31 176 ILE A N 1
ATOM 1467 C CA . ILE A 1 176 ? -9.588 -13.132 10.788 1.00 93.31 176 ILE A CA 1
ATOM 1468 C C . ILE A 1 176 ? -10.125 -12.726 12.159 1.00 93.31 176 ILE A C 1
ATOM 1470 O O . ILE A 1 176 ? -9.391 -12.794 13.145 1.00 93.31 176 ILE A O 1
ATOM 1474 N N . SER A 1 177 ? -11.393 -12.320 12.235 1.00 92.75 177 SER A N 1
ATOM 1475 C CA . SER A 1 177 ? -12.044 -11.933 13.485 1.00 92.75 177 SER A CA 1
ATOM 1476 C C . SER A 1 177 ? -12.158 -13.072 14.496 1.00 92.75 177 SER A C 1
ATOM 1478 O O . SER A 1 177 ? -12.007 -12.831 15.695 1.00 92.75 177 SER A O 1
ATOM 1480 N N . SER A 1 178 ? -12.313 -14.316 14.042 1.00 91.44 178 SER A N 1
ATOM 1481 C CA . SER A 1 178 ? -12.362 -15.498 14.908 1.00 91.44 178 SER A CA 1
ATOM 1482 C C . SER A 1 178 ? -11.053 -15.761 15.660 1.00 91.44 178 SER A C 1
ATOM 1484 O O . SER A 1 178 ? -11.046 -16.522 16.622 1.00 91.44 178 SER A O 1
ATOM 1486 N N . LEU A 1 179 ? -9.936 -15.133 15.265 1.00 90.50 179 LEU A N 1
ATOM 1487 C CA . LEU A 1 179 ? -8.665 -15.232 15.996 1.00 90.50 179 LEU A CA 1
ATOM 1488 C C . LEU A 1 179 ? -8.700 -14.518 17.354 1.00 90.50 179 LEU A C 1
ATOM 1490 O O . LEU A 1 179 ? -7.857 -14.796 18.205 1.00 90.50 179 LEU A O 1
ATOM 1494 N N . TYR A 1 180 ? -9.620 -13.570 17.540 1.00 87.56 180 TYR A N 1
ATOM 1495 C CA . TYR A 1 180 ? -9.690 -12.732 18.739 1.00 87.56 180 TYR A CA 1
ATOM 1496 C C . TYR A 1 180 ? -11.108 -12.561 19.303 1.00 87.56 180 TYR A C 1
ATOM 1498 O O . TYR A 1 180 ? -11.266 -11.999 20.384 1.00 87.56 180 TYR A O 1
ATOM 1506 N N . ILE A 1 181 ? -12.136 -13.062 18.613 1.00 87.25 181 ILE A N 1
ATOM 1507 C CA . ILE A 1 181 ? -13.521 -13.116 19.089 1.00 87.25 181 ILE A CA 1
ATOM 1508 C C . ILE A 1 181 ? -14.001 -14.565 18.986 1.00 87.25 181 ILE A C 1
ATOM 1510 O O . ILE A 1 181 ? -14.273 -15.055 17.892 1.00 87.25 181 ILE A O 1
ATOM 1514 N N . ASN A 1 182 ? -14.134 -15.239 20.131 1.00 80.69 182 ASN A N 1
ATOM 1515 C CA . ASN A 1 182 ? -14.524 -16.653 20.179 1.00 80.69 182 ASN A CA 1
ATOM 1516 C C . ASN A 1 182 ? -15.978 -16.891 19.731 1.00 80.69 182 ASN A C 1
ATOM 1518 O O . ASN A 1 182 ? -16.255 -17.878 19.060 1.00 80.69 182 ASN A O 1
ATOM 1522 N N . ASP A 1 183 ? -16.890 -15.969 20.050 1.00 78.69 183 ASP A N 1
ATOM 1523 C CA . ASP A 1 183 ? -18.335 -16.126 19.821 1.00 78.69 183 ASP A CA 1
ATOM 1524 C C . ASP A 1 183 ? -18.832 -15.366 18.577 1.00 78.69 183 ASP A C 1
ATOM 1526 O O . ASP A 1 183 ? -19.989 -14.942 18.505 1.00 78.69 183 ASP A O 1
ATOM 1530 N N . PHE A 1 184 ? -17.953 -15.165 17.589 1.00 78.25 184 PHE A N 1
ATOM 1531 C CA . PHE A 1 184 ? -18.208 -14.300 16.433 1.00 78.25 184 PHE A CA 1
ATOM 1532 C C . PHE A 1 184 ? -19.474 -14.687 15.649 1.00 78.25 184 PHE A C 1
ATOM 1534 O O . PHE A 1 184 ? -20.241 -13.816 15.232 1.00 78.25 184 PHE A O 1
ATOM 1541 N N . ASP A 1 185 ? -19.735 -15.987 15.507 1.00 74.12 185 ASP A N 1
ATOM 1542 C CA . ASP A 1 185 ? -20.906 -16.513 14.796 1.00 74.12 185 ASP A CA 1
ATOM 1543 C C . ASP A 1 185 ? -22.239 -16.203 15.493 1.00 74.12 185 ASP A C 1
ATOM 1545 O O . ASP A 1 185 ? -23.298 -16.280 14.870 1.00 74.12 185 ASP A O 1
ATOM 1549 N N . THR A 1 186 ? -22.199 -15.827 16.773 1.00 75.69 186 THR A N 1
ATOM 1550 C CA . THR A 1 186 ? -23.388 -15.537 17.589 1.00 75.69 186 THR A CA 1
ATOM 1551 C C . THR A 1 186 ? -23.644 -14.043 17.799 1.00 75.69 186 THR A C 1
ATOM 1553 O O . THR A 1 186 ? -24.658 -13.677 18.396 1.00 75.69 186 THR A O 1
ATOM 1556 N N . LEU A 1 187 ? -22.757 -13.172 17.301 1.00 75.31 187 LEU A N 1
ATOM 1557 C CA . LEU A 1 187 ? -22.902 -11.722 17.429 1.00 75.31 187 LEU A CA 1
ATOM 1558 C C . LEU A 1 187 ? -24.085 -11.209 16.594 1.00 75.31 187 LEU A C 1
ATOM 1560 O O . LEU A 1 187 ? -24.161 -11.474 15.393 1.00 75.31 187 LEU A O 1
ATOM 1564 N N . GLN A 1 188 ? -24.985 -10.455 17.236 1.00 57.94 188 GLN A N 1
ATOM 1565 C CA . GLN A 1 188 ? -26.095 -9.751 16.583 1.00 57.94 188 GLN A CA 1
ATOM 1566 C C . GLN A 1 188 ? -25.745 -8.326 16.170 1.00 57.94 188 GLN A C 1
ATOM 1568 O O . GLN A 1 188 ? -24.860 -7.673 16.778 1.00 57.94 188 GLN A O 1
#

pLDDT: mean 89.58, std 9.55, range [48.97, 98.25]

Secondary structure (DSSP, 8-state):
-HHHHHHHHHHHHHHHHHHHHHHHHHHHHHHHHTGGGS-HHHHHHHHHHHHHHHHHHHHHHHHHHHHHHHHHHHHHHHHHHHHHHHHHHHHT-TT-S-PPPHHHHHHHHHHHHHHHHHH--HHHHHHHHHHHHHHHHHHTTSS--HHHHHHHHHHHHHHHHHHTT---TTPPTTTTGGGT-TTGGG--

Foldseek 3Di:
DVVVVVVVVVVVVVVVVVVVVVVVVVVVVVCVVCVVVDDPVVVVVVVVVCCVVVCVVVVVVVVVVVVVLVVLCVLVVVLVVLVVVVVVCQLVVPPDPDDQDPVNVVVSCVVSVVSCVVRPDPQLNVLVVVLVVLVVCVVVVVPRFPLNSVQSVVSSVVVVCVSVPDPCPPDDRCNVVCVRDVCSVVGD

Solvent-accessible surface area (backbone atoms only — not comparable to full-atom values): 10727 Å² total; per-residue (Å²): 112,72,73,59,57,53,54,53,50,51,52,53,51,50,52,50,54,51,49,52,51,52,52,53,50,50,52,52,52,54,50,62,75,45,53,92,73,60,54,67,69,58,53,52,49,51,52,54,51,50,52,52,54,50,48,52,54,52,50,53,50,51,50,53,52,51,50,53,54,49,53,53,47,67,61,42,52,61,57,52,48,54,49,51,53,53,53,47,56,65,74,67,46,91,82,57,98,74,76,85,46,71,67,56,54,52,53,49,52,57,56,48,50,57,50,42,73,76,65,45,54,70,72,40,42,50,33,46,52,51,28,55,51,46,50,54,36,36,77,67,68,68,82,56,43,63,45,56,41,52,48,36,43,44,51,26,52,51,41,52,42,39,76,79,68,47,81,67,82,90,62,58,98,52,64,70,52,49,78,82,34,89,62,59,94,73,53,92

Radius of gyration: 30.74 Å; Cα contacts (8 Å, |Δi|>4): 74; chains: 1; bounding box: 61×61×83 Å